Protein AF-A0A1U9Z2J6-F1 (afdb_monomer_lite)

Secondary structure (DSSP, 8-state):
---------------S---TTTTSSTTTT--HHHHHHHHHHHHTTPPPPPHHHHHHHHHHHHHHHHTT-GGG-S--B-SS-SSHHHHTSBSS-TTSS--EEES--EEETTTEEE--SSSSEEE----TTTT-SS--TT--------SS----TT--SSS-SSSSS-SSPPPP---SS-S-----

Sequence (184 aa):
MSALPLTLPLFTRAGPLDFPDALSRGDGGLLAATRAYFAAGIADGGVAAPDAYKSIVNALVDGLNAAGLWSRLDFLHLLRGHDSKVSLVNLINPATNKAALVNSPAFAAYVGMLGDGASAHLTTGFDPINGAQRFGRDSGHFGAWDVTDMAEIGSPLIGGAAAENNLFRKRQAGPIWPSGLALG

pLDDT: mean 75.29, std 17.94, range [39.47, 94.81]

Foldseek 3Di:
DDDDDDPDPDPPDPDDPCLDPQPPDPPRNADPLLVVLQVLLVVVVKDRDDVVQSVVVRVVCVVCVVVVNLVQDLFDFPQQAQTNSSRQATSSDRVDQRKDWQPDFDADHSVGTHDPCPRTDIDSPDDCVPSDPNDDPVDDDDDDDDPDPPPDPQDDPDADSDPDPGVDDDPDPDDPDDPPDDDD

Structure (mmCIF, N/CA/C/O backbone):
data_AF-A0A1U9Z2J6-F1
#
_entry.id   AF-A0A1U9Z2J6-F1
#
loop_
_atom_site.group_PDB
_atom_site.id
_atom_site.type_symbol
_atom_site.label_atom_id
_atom_site.label_alt_id
_atom_site.label_comp_id
_atom_site.label_asym_id
_atom_site.label_entity_id
_atom_site.label_seq_id
_atom_site.pdbx_PDB_ins_code
_atom_site.Cartn_x
_atom_site.Cartn_y
_atom_site.Cartn_z
_atom_site.occupancy
_atom_site.B_iso_or_equiv
_atom_site.auth_seq_id
_a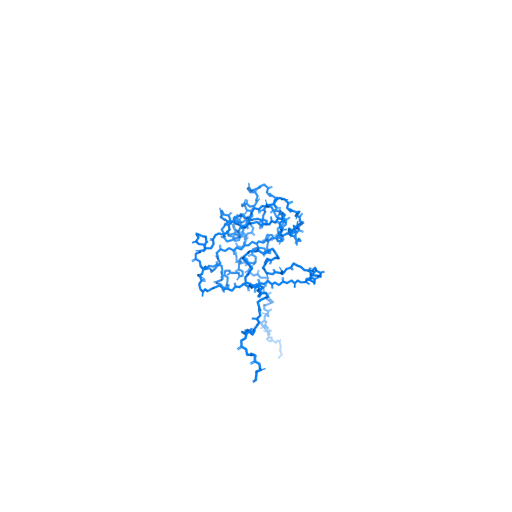tom_site.auth_comp_id
_atom_site.auth_asym_id
_atom_site.auth_atom_id
_atom_site.pdbx_PDB_model_num
ATOM 1 N N . MET A 1 1 ? -60.562 -42.070 9.144 1.00 44.75 1 MET A N 1
ATOM 2 C CA . MET A 1 1 ? -60.014 -41.821 7.791 1.00 44.75 1 MET A CA 1
ATOM 3 C C . MET A 1 1 ? -60.694 -40.575 7.237 1.00 44.75 1 MET A C 1
ATOM 5 O O . MET A 1 1 ? -61.899 -40.499 7.411 1.00 44.75 1 MET A O 1
ATOM 9 N N . SER A 1 2 ? -60.062 -39.591 6.596 1.00 47.62 2 SER A N 1
ATOM 10 C CA . SER A 1 2 ? -58.640 -39.201 6.484 1.00 47.62 2 SER A CA 1
ATOM 11 C C . SER A 1 2 ? -58.596 -37.784 5.872 1.00 47.62 2 SER A C 1
ATOM 13 O O . SER A 1 2 ? -59.429 -37.500 5.022 1.00 47.62 2 SER A O 1
ATOM 15 N N . ALA A 1 3 ? -57.688 -36.865 6.210 1.00 44.78 3 ALA A N 1
ATOM 16 C CA . ALA A 1 3 ? -56.652 -36.840 7.252 1.00 44.78 3 ALA A CA 1
ATOM 17 C C . ALA A 1 3 ? -56.337 -35.370 7.647 1.00 44.78 3 ALA A C 1
ATOM 19 O O . ALA A 1 3 ? -56.901 -34.446 7.064 1.00 44.78 3 ALA A O 1
ATOM 20 N N . LEU A 1 4 ? -55.437 -35.145 8.614 1.00 53.09 4 LEU A N 1
ATOM 21 C CA . LEU A 1 4 ? -54.952 -33.803 8.978 1.00 53.09 4 LEU A CA 1
ATOM 22 C C . LEU A 1 4 ? -53.724 -33.422 8.125 1.00 53.09 4 LEU A C 1
ATOM 24 O O . LEU A 1 4 ? -52.813 -34.246 8.015 1.00 53.09 4 LEU A O 1
ATOM 28 N N . PRO A 1 5 ? -53.649 -32.207 7.548 1.00 52.75 5 PRO A N 1
ATOM 29 C CA . PRO A 1 5 ? -52.468 -31.767 6.815 1.00 52.75 5 PRO A CA 1
ATOM 30 C C . PRO A 1 5 ? -51.321 -31.461 7.787 1.00 52.75 5 PRO A C 1
ATOM 32 O O . PRO A 1 5 ? -51.361 -30.496 8.551 1.00 52.75 5 PRO A O 1
ATOM 35 N N . LEU A 1 6 ? -50.282 -32.295 7.749 1.00 49.28 6 LEU A N 1
ATOM 36 C CA . LEU A 1 6 ? -49.047 -32.089 8.496 1.00 49.28 6 LEU A CA 1
ATOM 37 C C . LEU A 1 6 ? -48.199 -31.020 7.786 1.00 49.28 6 LEU A C 1
ATOM 39 O O . LEU A 1 6 ? -47.379 -31.342 6.926 1.00 49.28 6 LEU A O 1
ATOM 43 N N . THR A 1 7 ? -48.399 -29.746 8.130 1.00 51.69 7 THR A N 1
ATOM 44 C CA . THR A 1 7 ? -47.542 -28.653 7.648 1.00 51.69 7 THR A CA 1
ATOM 45 C C . THR A 1 7 ? -46.145 -28.802 8.246 1.00 51.69 7 THR A C 1
ATOM 47 O O . THR A 1 7 ? -45.869 -28.347 9.355 1.00 51.69 7 THR A O 1
ATOM 50 N N . LEU A 1 8 ? -45.260 -29.466 7.502 1.00 45.94 8 LEU A N 1
ATOM 51 C CA . LEU A 1 8 ? -43.827 -29.493 7.778 1.00 45.94 8 LEU A CA 1
ATOM 52 C C . LEU A 1 8 ? -43.294 -28.051 7.809 1.00 45.94 8 LEU A C 1
ATOM 54 O O . LEU A 1 8 ? -43.648 -27.267 6.921 1.00 45.94 8 LEU A O 1
ATOM 58 N N . PRO A 1 9 ? -42.430 -27.684 8.774 1.00 42.81 9 PRO A N 1
ATOM 59 C CA . PRO A 1 9 ? -41.740 -26.410 8.706 1.00 42.81 9 PRO A CA 1
ATOM 60 C C . PRO A 1 9 ? -40.880 -26.412 7.443 1.00 42.81 9 PRO A C 1
ATOM 62 O O . PRO A 1 9 ? -39.994 -27.254 7.277 1.00 42.81 9 PRO A O 1
ATOM 65 N N . LEU A 1 10 ? -41.152 -25.465 6.545 1.00 41.97 10 LEU A N 1
ATOM 66 C CA . LEU A 1 10 ? -40.251 -25.161 5.447 1.00 41.97 10 LEU A CA 1
ATOM 67 C C . LEU A 1 10 ? -38.906 -24.797 6.076 1.00 41.97 10 LEU A C 1
ATOM 69 O O . LEU A 1 10 ? -38.785 -23.749 6.709 1.00 41.97 10 LEU A O 1
ATOM 73 N N . PHE A 1 11 ? -37.903 -25.663 5.919 1.00 39.47 11 PHE A N 1
ATOM 74 C CA . PHE A 1 11 ? -36.527 -25.276 6.191 1.00 39.47 11 PHE A CA 1
ATOM 75 C C . PHE A 1 11 ? -36.217 -24.109 5.261 1.00 39.47 11 PHE A C 1
ATOM 77 O O . PHE A 1 11 ? -36.039 -24.301 4.056 1.00 39.47 11 PHE A O 1
ATOM 84 N N . THR A 1 12 ? -36.200 -22.899 5.823 1.00 44.16 12 THR A N 1
ATOM 85 C CA . THR A 1 12 ? -35.759 -21.691 5.137 1.00 44.16 12 THR A CA 1
ATOM 86 C C . THR A 1 12 ? -34.346 -21.950 4.647 1.00 44.16 12 THR A C 1
ATOM 88 O O . THR A 1 12 ? -33.385 -21.887 5.415 1.00 44.16 12 THR A O 1
ATOM 91 N N . ARG A 1 13 ? -34.232 -22.298 3.360 1.00 41.56 13 ARG A N 1
ATOM 92 C CA . ARG A 1 13 ? -32.964 -22.366 2.639 1.00 41.56 13 ARG A CA 1
ATOM 93 C C . ARG A 1 13 ? -32.225 -21.076 2.960 1.00 41.56 13 ARG A C 1
ATOM 95 O O . ARG A 1 13 ? -32.798 -20.010 2.738 1.00 41.56 13 ARG A O 1
ATOM 102 N N . ALA A 1 14 ? -31.014 -21.208 3.510 1.00 44.88 14 ALA A N 1
ATOM 103 C CA . ALA A 1 14 ? -30.186 -20.084 3.929 1.00 44.88 14 ALA A CA 1
ATOM 104 C C . ALA A 1 14 ? -30.285 -18.970 2.883 1.00 44.88 14 ALA A C 1
ATOM 106 O O . ALA A 1 14 ? -30.085 -19.231 1.690 1.00 44.88 14 ALA A O 1
ATOM 107 N N . GLY A 1 15 ? -30.718 -17.789 3.332 1.00 41.34 15 GLY A N 1
ATOM 108 C CA . GLY A 1 15 ? -31.063 -16.701 2.430 1.00 41.34 15 GLY A CA 1
ATOM 109 C C . GLY A 1 15 ? -29.885 -16.340 1.523 1.00 41.34 15 GLY A C 1
ATOM 110 O O . GLY A 1 15 ? -28.733 -16.619 1.878 1.00 41.34 15 GLY A O 1
ATOM 111 N N . PRO A 1 16 ? -30.135 -15.704 0.362 1.00 51.94 16 PRO A N 1
ATOM 112 C CA . PRO A 1 16 ? -29.062 -14.958 -0.281 1.00 51.94 16 PRO A CA 1
ATOM 113 C C . PRO A 1 16 ? -28.456 -14.035 0.781 1.00 51.94 16 PRO A C 1
ATOM 115 O O . PRO A 1 16 ? -29.206 -13.453 1.564 1.00 51.94 16 PRO A O 1
ATOM 118 N N . LEU A 1 17 ? -27.122 -13.979 0.844 1.00 41.00 17 LEU A N 1
ATOM 119 C CA . LEU A 1 17 ? -26.398 -13.180 1.831 1.00 41.00 17 LEU A CA 1
ATOM 120 C C . LEU A 1 17 ? -27.001 -11.772 1.859 1.00 41.00 17 LEU A C 1
ATOM 122 O O . LEU A 1 17 ? -26.920 -11.048 0.866 1.00 41.00 17 LEU A O 1
ATOM 126 N N . ASP A 1 18 ? -27.650 -11.432 2.972 1.00 45.38 18 ASP A N 1
ATOM 127 C CA . ASP A 1 18 ? -28.263 -10.125 3.176 1.00 45.38 18 ASP A CA 1
ATOM 128 C C . ASP A 1 18 ? -27.134 -9.133 3.449 1.00 45.38 18 ASP A C 1
ATOM 130 O O . ASP A 1 18 ? -26.741 -8.898 4.591 1.00 45.38 18 ASP A O 1
ATOM 134 N N . PHE A 1 19 ? -26.512 -8.661 2.367 1.00 49.47 19 PHE A N 1
ATOM 135 C CA . PHE A 1 19 ? -25.488 -7.630 2.408 1.00 49.47 19 PHE A CA 1
ATOM 136 C C . PHE A 1 19 ? -26.168 -6.321 2.828 1.00 49.47 19 PHE A C 1
ATOM 138 O O . PHE A 1 19 ? -26.915 -5.751 2.023 1.00 49.47 19 PHE A O 1
ATOM 145 N N . PRO A 1 20 ? -25.935 -5.821 4.055 1.00 52.09 20 PRO A N 1
ATOM 146 C CA . PRO A 1 20 ? -26.697 -4.697 4.571 1.00 52.09 20 PRO A CA 1
ATOM 147 C C . PRO A 1 20 ? -26.447 -3.441 3.729 1.00 52.09 20 PRO A C 1
ATOM 149 O O . PRO A 1 20 ? -25.319 -2.969 3.609 1.00 52.09 20 PRO A O 1
ATOM 152 N N . ASP A 1 21 ? -27.527 -2.877 3.180 1.00 50.34 21 ASP A N 1
ATOM 153 C CA . ASP A 1 21 ? -27.583 -1.509 2.638 1.00 50.34 21 ASP A CA 1
ATOM 154 C C . ASP A 1 21 ? -26.579 -1.178 1.499 1.00 50.34 21 ASP A C 1
ATOM 156 O O . ASP A 1 21 ? -26.185 -0.028 1.290 1.00 50.34 21 ASP A O 1
ATOM 160 N N . ALA A 1 22 ? -26.186 -2.175 0.697 1.00 46.62 22 ALA A N 1
ATOM 161 C CA . ALA A 1 22 ? -25.231 -1.988 -0.404 1.00 46.62 22 ALA A CA 1
ATOM 162 C C . ALA A 1 22 ? -25.788 -1.235 -1.641 1.00 46.62 22 ALA A C 1
ATOM 164 O O . ALA A 1 22 ? -25.034 -0.945 -2.569 1.00 46.62 22 ALA A O 1
ATOM 165 N N . LEU A 1 23 ? -27.087 -0.907 -1.686 1.00 45.66 23 LEU A N 1
ATOM 166 C CA . LEU A 1 23 ? -27.751 -0.320 -2.867 1.00 45.66 23 LEU A CA 1
ATOM 167 C C . LEU A 1 23 ? -28.333 1.096 -2.673 1.00 45.66 23 LEU A C 1
ATOM 169 O O . LEU A 1 23 ? -28.856 1.652 -3.635 1.00 45.66 23 LEU A O 1
ATOM 173 N N . SER A 1 24 ? -28.240 1.712 -1.485 1.00 52.19 24 SER A N 1
ATOM 174 C CA . SER A 1 24 ? -28.816 3.055 -1.235 1.00 52.19 24 SER A CA 1
ATOM 175 C C . SER A 1 24 ? -27.824 4.222 -1.362 1.00 52.19 24 SER A C 1
ATOM 177 O O . SER A 1 24 ? -28.232 5.372 -1.533 1.00 52.19 24 SER A O 1
ATOM 179 N N . ARG A 1 25 ? -26.513 3.951 -1.310 1.00 49.00 25 ARG A N 1
ATOM 180 C CA . ARG A 1 25 ? -25.451 4.944 -1.543 1.00 49.00 25 ARG A CA 1
ATOM 181 C C . ARG A 1 25 ? -24.949 4.801 -2.978 1.00 49.00 25 ARG A C 1
ATOM 183 O O . ARG A 1 25 ? -24.571 3.700 -3.372 1.00 49.00 25 ARG A O 1
ATOM 190 N N . GLY A 1 26 ? -24.912 5.904 -3.731 1.00 52.06 26 GLY A N 1
ATOM 191 C CA . GLY A 1 26 ? -24.685 5.959 -5.191 1.00 52.06 26 GLY A CA 1
ATOM 192 C C . GLY A 1 26 ? -23.340 5.446 -5.736 1.00 52.06 26 GLY A C 1
ATOM 193 O O . GLY A 1 26 ? -23.043 5.672 -6.902 1.00 52.06 26 GLY A O 1
ATOM 194 N N . ASP A 1 27 ? -22.555 4.742 -4.918 1.00 52.81 27 ASP A N 1
ATOM 195 C CA . ASP A 1 27 ? -21.246 4.163 -5.235 1.00 52.81 27 ASP A CA 1
ATOM 196 C C . ASP A 1 27 ? -21.249 2.618 -5.179 1.00 52.81 27 ASP A C 1
ATOM 198 O O . ASP A 1 27 ? -20.190 1.999 -5.071 1.00 52.81 27 ASP A O 1
ATOM 202 N N . GLY A 1 28 ? -22.427 1.978 -5.176 1.00 56.75 28 GLY A N 1
ATOM 203 C CA . GLY A 1 28 ? -22.557 0.513 -5.217 1.00 56.75 28 GLY A CA 1
ATOM 204 C C . GLY A 1 28 ? -22.129 -0.214 -3.935 1.00 56.75 28 GLY A C 1
ATOM 205 O O . GLY A 1 28 ? -21.555 -1.297 -4.005 1.00 56.75 28 GLY A O 1
ATOM 206 N N . GLY A 1 29 ? -22.365 0.390 -2.765 1.00 73.50 29 GLY A N 1
ATOM 207 C CA . GLY A 1 29 ? -22.159 -0.273 -1.467 1.00 73.50 29 GLY A CA 1
ATOM 208 C C . GLY A 1 29 ? -20.721 -0.275 -0.942 1.00 73.50 29 GLY A C 1
ATOM 209 O O . GLY A 1 29 ? -20.425 -0.943 0.047 1.00 73.50 29 GLY A O 1
ATOM 210 N N . LEU A 1 30 ? -19.818 0.482 -1.569 1.00 83.81 30 LEU A N 1
ATOM 211 C CA . LEU A 1 30 ? -18.436 0.613 -1.106 1.00 83.81 30 LEU A CA 1
ATOM 212 C C . LEU A 1 30 ? -18.340 1.406 0.210 1.00 83.81 30 LEU A C 1
ATOM 214 O O . LEU A 1 30 ? -18.927 2.484 0.363 1.00 83.81 30 LEU A O 1
ATOM 218 N N . LEU A 1 31 ? -17.527 0.899 1.142 1.00 88.06 31 LEU A N 1
ATOM 219 C CA . LEU A 1 31 ? -17.146 1.589 2.371 1.00 88.06 31 LEU A CA 1
ATOM 220 C C . LEU A 1 31 ? -16.422 2.904 2.037 1.00 88.06 31 LEU A C 1
ATOM 222 O O . LEU A 1 31 ? -15.697 3.020 1.045 1.00 88.06 31 LEU A O 1
ATOM 226 N N . ALA A 1 32 ? -16.587 3.911 2.900 1.00 90.06 32 ALA A N 1
ATOM 227 C CA . ALA A 1 32 ? -16.070 5.258 2.654 1.00 90.06 32 ALA A CA 1
ATOM 228 C C . ALA A 1 32 ? -14.543 5.305 2.445 1.00 90.06 32 ALA A C 1
ATOM 230 O O . ALA A 1 32 ? -14.079 6.042 1.577 1.00 90.06 32 ALA A O 1
ATOM 231 N N . ALA A 1 33 ? -13.779 4.493 3.186 1.00 90.56 33 ALA A N 1
ATOM 232 C CA . ALA A 1 33 ? -12.330 4.375 3.015 1.00 90.56 33 ALA A CA 1
ATOM 233 C C . ALA A 1 33 ? -11.954 3.770 1.650 1.00 90.56 33 ALA A C 1
ATOM 235 O O . ALA A 1 33 ? -11.112 4.323 0.947 1.00 90.56 33 ALA A O 1
ATOM 236 N N . THR A 1 34 ? -12.640 2.703 1.227 1.00 92.50 34 THR A N 1
ATOM 237 C CA . THR A 1 34 ? -12.466 2.072 -0.091 1.00 92.50 34 THR A CA 1
ATOM 238 C C . THR A 1 34 ? -12.702 3.074 -1.223 1.00 92.50 34 THR A C 1
ATOM 240 O O . THR A 1 34 ? -11.896 3.180 -2.148 1.00 92.50 34 THR A O 1
ATOM 243 N N . ARG A 1 35 ? -13.782 3.864 -1.134 1.00 92.56 35 ARG A N 1
ATOM 244 C CA . ARG A 1 35 ? -14.081 4.932 -2.100 1.00 92.56 35 ARG A CA 1
ATOM 245 C C . ARG A 1 35 ? -13.006 6.021 -2.099 1.00 92.56 35 ARG A C 1
ATOM 247 O O . ARG A 1 35 ? -12.562 6.415 -3.173 1.00 92.56 35 ARG A O 1
ATOM 254 N N . ALA A 1 36 ? -12.567 6.484 -0.927 1.00 93.38 36 ALA A N 1
ATOM 255 C CA . ALA A 1 36 ? -11.528 7.510 -0.805 1.00 93.38 36 ALA A CA 1
ATOM 256 C C . ALA A 1 36 ? -10.178 7.055 -1.393 1.00 93.38 36 ALA A C 1
ATOM 258 O O . ALA A 1 36 ? -9.522 7.827 -2.087 1.00 93.38 36 ALA A O 1
ATOM 259 N N . TYR A 1 37 ? -9.802 5.793 -1.177 1.00 94.19 37 TYR A N 1
ATOM 260 C CA . TYR A 1 37 ? -8.601 5.174 -1.740 1.00 94.19 37 TYR A CA 1
ATOM 261 C C . TYR A 1 37 ? -8.604 5.176 -3.277 1.00 94.19 37 TYR A C 1
ATOM 263 O O . TYR A 1 37 ? -7.669 5.685 -3.898 1.00 94.19 37 TYR A O 1
ATOM 271 N N . PHE A 1 38 ? -9.681 4.689 -3.905 1.00 93.94 38 PHE A N 1
ATOM 272 C CA . PHE A 1 38 ? -9.793 4.718 -5.367 1.00 93.94 38 PHE A CA 1
ATOM 273 C C . PHE A 1 38 ? -9.909 6.143 -5.923 1.00 93.94 38 PHE A C 1
ATOM 275 O O . PHE A 1 38 ? -9.314 6.434 -6.958 1.00 93.94 38 PHE A O 1
ATOM 282 N N . ALA A 1 39 ? -10.622 7.043 -5.238 1.00 93.50 39 ALA A N 1
ATOM 283 C CA . ALA A 1 39 ? -10.736 8.442 -5.645 1.00 93.50 39 ALA A CA 1
ATOM 284 C C . ALA A 1 39 ? -9.376 9.163 -5.638 1.00 93.50 39 ALA A C 1
ATOM 286 O O . ALA A 1 39 ? -9.071 9.876 -6.590 1.00 93.50 39 ALA A O 1
ATOM 287 N N . ALA A 1 40 ? -8.537 8.934 -4.621 1.00 93.75 40 ALA A N 1
ATOM 288 C CA . ALA A 1 40 ? -7.183 9.484 -4.562 1.00 93.75 40 ALA A CA 1
ATOM 289 C C . ALA A 1 40 ? -6.301 8.959 -5.707 1.00 93.75 40 ALA A C 1
ATOM 291 O O . ALA A 1 40 ? -5.676 9.745 -6.414 1.00 93.75 40 ALA A O 1
ATOM 292 N N . GLY A 1 41 ? -6.322 7.646 -5.967 1.00 92.44 41 GLY A N 1
ATOM 293 C CA . GLY A 1 41 ? -5.551 7.066 -7.069 1.00 92.44 41 GLY A CA 1
ATOM 294 C C . GLY A 1 41 ? -5.992 7.554 -8.458 1.00 92.44 41 GLY A C 1
ATOM 295 O O . GLY A 1 41 ? -5.149 7.721 -9.335 1.00 92.44 41 GLY A O 1
ATOM 296 N N . ILE A 1 42 ? -7.284 7.849 -8.654 1.00 94.31 42 ILE A N 1
ATOM 297 C CA . ILE A 1 42 ? -7.799 8.482 -9.883 1.00 94.31 42 ILE A CA 1
ATOM 298 C C . ILE A 1 42 ? -7.390 9.962 -9.960 1.00 94.31 42 ILE A C 1
ATOM 300 O O . ILE A 1 42 ? -6.971 10.420 -11.022 1.00 94.31 42 ILE A O 1
ATOM 304 N N . ALA A 1 43 ? -7.450 10.708 -8.851 1.00 93.38 43 ALA A N 1
ATOM 305 C CA . ALA A 1 43 ? -6.987 12.100 -8.789 1.00 93.38 43 ALA A CA 1
ATOM 306 C C . ALA A 1 43 ? -5.484 12.237 -9.113 1.00 93.38 43 ALA A C 1
ATOM 308 O O . ALA A 1 43 ? -5.061 13.234 -9.692 1.00 93.38 43 ALA A O 1
ATOM 309 N N . ASP A 1 44 ? -4.700 11.196 -8.824 1.00 89.19 44 ASP A N 1
ATOM 310 C CA . ASP A 1 44 ? -3.288 11.049 -9.192 1.00 89.19 44 ASP A CA 1
ATOM 311 C C . ASP A 1 44 ? -3.036 10.649 -10.665 1.00 89.19 44 ASP A C 1
ATOM 313 O O . ASP A 1 44 ? -1.900 10.335 -11.048 1.00 89.19 44 ASP A O 1
ATOM 317 N N . GLY A 1 45 ? -4.080 10.643 -11.501 1.00 91.75 45 GLY A N 1
ATOM 318 C CA . GLY A 1 45 ? -4.022 10.262 -12.914 1.00 91.75 45 GLY A CA 1
ATOM 319 C C . GLY A 1 45 ? -4.098 8.753 -13.169 1.00 91.75 45 GLY A C 1
ATOM 320 O O . GLY A 1 45 ? -3.716 8.302 -14.248 1.00 91.75 45 GLY A O 1
ATOM 321 N N . GLY A 1 46 ? -4.541 7.967 -12.184 1.00 91.62 46 GLY A N 1
ATOM 322 C CA . GLY A 1 46 ? -4.774 6.531 -12.321 1.00 91.62 46 GLY A CA 1
ATOM 323 C C . GLY A 1 46 ? -6.077 6.191 -13.046 1.00 91.62 46 GLY A C 1
ATOM 324 O O . GLY A 1 46 ? -6.999 7.001 -13.155 1.00 91.62 46 GLY A O 1
ATOM 325 N N . VAL A 1 47 ? -6.174 4.952 -13.527 1.00 93.50 47 VAL A N 1
ATOM 326 C CA . VAL A 1 47 ? -7.367 4.441 -14.223 1.00 93.50 47 VAL A CA 1
ATOM 327 C C . VAL A 1 47 ? -8.395 3.911 -13.216 1.00 93.50 47 VAL A C 1
ATOM 329 O O . VAL A 1 47 ? -8.039 3.331 -12.188 1.00 93.50 47 VAL A O 1
ATOM 332 N N . ALA A 1 48 ? -9.687 4.070 -13.517 1.00 92.81 48 ALA A N 1
ATOM 333 C CA . ALA A 1 48 ? -10.768 3.525 -12.699 1.00 92.81 48 ALA A CA 1
ATOM 334 C C . ALA A 1 48 ? -10.674 1.991 -12.562 1.00 92.81 48 ALA A C 1
ATOM 336 O O . ALA A 1 48 ? -10.527 1.267 -13.546 1.00 92.81 48 ALA A O 1
ATOM 337 N N . ALA A 1 49 ? -10.786 1.494 -11.329 1.00 92.25 49 ALA A N 1
ATOM 338 C CA . ALA A 1 49 ? -10.715 0.065 -11.027 1.00 92.25 49 ALA A CA 1
ATOM 339 C C . ALA A 1 49 ? -11.908 -0.727 -11.603 1.00 92.25 49 ALA A C 1
ATOM 341 O O . ALA A 1 49 ? -13.043 -0.250 -11.497 1.00 92.25 49 ALA A O 1
ATOM 342 N N . PRO A 1 50 ? -11.711 -1.969 -12.085 1.00 91.69 50 PRO A N 1
ATOM 343 C CA . PRO A 1 50 ? -12.810 -2.904 -12.328 1.00 91.69 50 PRO A CA 1
ATOM 344 C C . PRO A 1 50 ? -13.581 -3.207 -11.035 1.00 91.69 50 PRO A C 1
ATOM 346 O O . PRO A 1 50 ? -12.975 -3.345 -9.970 1.00 91.69 50 PRO A O 1
ATOM 349 N N . ASP A 1 51 ? -14.903 -3.363 -11.112 1.00 89.94 51 ASP A N 1
ATOM 350 C CA . ASP A 1 51 ? -15.755 -3.517 -9.918 1.00 89.94 51 ASP A CA 1
ATOM 351 C C . ASP A 1 51 ? -15.441 -4.775 -9.097 1.00 89.94 51 ASP A C 1
ATOM 353 O O . ASP A 1 51 ? -15.502 -4.742 -7.869 1.00 89.94 51 ASP A O 1
ATOM 357 N N . ALA A 1 52 ? -14.984 -5.851 -9.747 1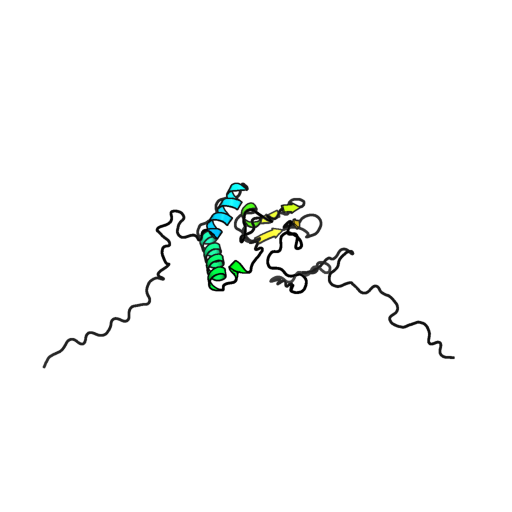.00 89.75 52 ALA A N 1
ATOM 358 C CA . ALA A 1 52 ? -14.476 -7.039 -9.062 1.00 89.75 52 ALA A CA 1
ATOM 359 C C . ALA A 1 52 ? -13.278 -6.716 -8.144 1.00 89.75 52 ALA A C 1
ATOM 361 O O . ALA A 1 52 ? -13.224 -7.186 -7.009 1.00 89.75 52 ALA A O 1
ATOM 362 N N . TYR A 1 53 ? -12.346 -5.862 -8.589 1.00 91.69 53 TYR A N 1
ATOM 363 C CA . TYR A 1 53 ? -11.221 -5.428 -7.755 1.00 91.69 53 TYR A CA 1
ATOM 364 C C . TYR A 1 53 ? -11.684 -4.487 -6.634 1.00 91.69 53 TYR A C 1
ATOM 366 O O . TYR A 1 53 ? -11.246 -4.638 -5.493 1.00 91.69 53 TYR A O 1
ATOM 374 N N . LYS A 1 54 ? -12.634 -3.579 -6.919 1.00 92.19 54 LYS A N 1
ATOM 375 C CA . LYS A 1 54 ? -13.247 -2.732 -5.881 1.00 92.19 54 LYS A CA 1
ATOM 376 C C . LYS A 1 54 ? -13.886 -3.572 -4.771 1.00 92.19 54 LYS A C 1
ATOM 378 O O . LYS A 1 54 ? -13.670 -3.277 -3.600 1.00 92.19 54 LYS A O 1
ATOM 383 N N . SER A 1 55 ? -14.617 -4.629 -5.130 1.00 91.38 55 SER A N 1
ATOM 384 C CA . SER A 1 55 ? -15.268 -5.550 -4.191 1.00 91.38 55 SER A CA 1
ATOM 385 C C . SER A 1 55 ? -14.261 -6.280 -3.290 1.00 91.38 55 SER A C 1
ATOM 387 O O . SER A 1 55 ? -14.461 -6.331 -2.077 1.00 91.38 55 SER A O 1
ATOM 389 N N . ILE A 1 56 ? -13.136 -6.752 -3.843 1.00 93.38 56 ILE A N 1
ATOM 390 C CA . ILE A 1 56 ? -12.059 -7.400 -3.072 1.00 93.38 56 ILE A CA 1
ATOM 391 C C . ILE A 1 56 ? -11.443 -6.430 -2.053 1.00 93.38 56 ILE A C 1
ATOM 393 O O . ILE A 1 56 ? -11.317 -6.773 -0.877 1.00 93.38 56 ILE A O 1
ATOM 397 N N . VAL A 1 57 ? -11.099 -5.204 -2.469 1.00 94.25 57 VAL A N 1
ATOM 398 C CA . VAL A 1 57 ? -10.568 -4.183 -1.545 1.00 94.25 57 VAL A CA 1
ATOM 399 C C . VAL A 1 57 ? -11.619 -3.804 -0.497 1.00 94.25 57 VAL A C 1
ATOM 401 O O . VAL A 1 57 ? -11.284 -3.635 0.672 1.00 94.25 57 VAL A O 1
ATOM 404 N N . ASN A 1 58 ? -12.898 -3.748 -0.871 1.00 94.38 58 ASN A N 1
ATOM 405 C CA . ASN A 1 58 ? -13.983 -3.471 0.063 1.00 94.38 58 ASN A CA 1
ATOM 406 C C . ASN A 1 58 ? -14.117 -4.546 1.151 1.00 94.38 58 ASN A C 1
ATOM 408 O O . ASN A 1 58 ? -14.221 -4.205 2.325 1.00 94.38 58 ASN A O 1
ATOM 412 N N . ALA A 1 59 ? -14.058 -5.825 0.772 1.00 93.88 59 ALA A N 1
ATOM 413 C CA . ALA A 1 59 ? -14.095 -6.949 1.706 1.00 93.88 59 ALA A CA 1
ATOM 414 C C . ALA A 1 59 ? -12.865 -6.986 2.633 1.00 93.88 59 ALA A C 1
ATOM 416 O O . ALA A 1 59 ? -12.991 -7.331 3.806 1.00 93.88 59 ALA A O 1
ATOM 417 N N . LEU A 1 60 ? -11.686 -6.577 2.144 1.00 94.44 60 LEU A N 1
ATOM 418 C CA . LEU A 1 60 ? -10.494 -6.394 2.980 1.00 94.44 60 LEU A CA 1
ATOM 419 C C . LEU A 1 60 ? -10.709 -5.296 4.035 1.00 94.44 60 LEU A C 1
ATOM 421 O O . LEU A 1 60 ? -10.438 -5.518 5.213 1.00 94.44 60 LEU A O 1
ATOM 425 N N . VAL A 1 61 ? -11.199 -4.121 3.626 1.00 94.81 61 VAL A N 1
ATOM 426 C CA . VAL A 1 61 ? -11.471 -3.000 4.542 1.00 94.81 61 VAL A CA 1
ATOM 427 C C . VAL A 1 61 ? -12.538 -3.384 5.571 1.00 94.81 61 VAL A C 1
ATOM 429 O O . VAL A 1 61 ? -12.369 -3.101 6.756 1.00 94.81 61 VAL A O 1
ATOM 432 N N . ASP A 1 62 ? -13.606 -4.060 5.152 1.00 93.81 62 ASP A N 1
ATOM 433 C CA . ASP A 1 62 ? -14.672 -4.528 6.042 1.00 93.81 62 ASP A CA 1
ATOM 434 C C . ASP A 1 62 ? -14.158 -5.570 7.054 1.00 93.81 62 ASP A C 1
ATOM 436 O O . ASP A 1 62 ? -14.309 -5.389 8.262 1.00 93.81 62 ASP A O 1
ATOM 440 N N . GLY A 1 63 ? -13.412 -6.583 6.597 1.00 92.69 63 GLY A N 1
ATOM 441 C CA . GLY A 1 63 ? -12.788 -7.585 7.468 1.00 92.69 63 GLY A CA 1
ATOM 442 C C . GLY A 1 63 ? -11.801 -6.992 8.484 1.00 92.69 63 GLY A C 1
ATOM 443 O O . GLY A 1 63 ? -11.792 -7.395 9.648 1.00 92.69 63 GLY A O 1
ATOM 444 N N . LEU A 1 64 ? -11.008 -5.988 8.089 1.00 94.12 64 LEU A N 1
ATOM 445 C CA . LEU A 1 64 ? -10.112 -5.263 9.003 1.00 94.12 64 LEU A CA 1
ATOM 446 C C . LEU A 1 64 ? -10.874 -4.422 10.041 1.00 94.12 64 LEU A C 1
ATOM 448 O O . LEU A 1 64 ? -10.395 -4.275 11.170 1.00 94.12 64 LEU A O 1
ATOM 452 N N . ASN A 1 65 ? -12.043 -3.878 9.688 1.00 93.00 65 ASN A N 1
ATOM 453 C CA . ASN A 1 65 ? -12.921 -3.180 10.630 1.00 93.00 65 ASN A CA 1
ATOM 454 C C . ASN A 1 65 ? -13.589 -4.164 11.600 1.00 93.00 65 ASN A C 1
ATOM 456 O O . ASN A 1 65 ? -13.522 -3.952 12.810 1.00 93.00 65 ASN A O 1
ATOM 460 N N . ALA A 1 66 ? -14.146 -5.269 11.097 1.00 92.69 66 ALA A N 1
ATOM 461 C CA . ALA A 1 66 ? -14.770 -6.320 11.902 1.00 92.69 66 ALA A CA 1
ATOM 462 C C . ALA A 1 66 ? -13.791 -6.958 12.906 1.00 92.69 66 ALA A C 1
ATOM 464 O O . ALA A 1 66 ? -14.159 -7.237 14.045 1.00 92.69 66 ALA A O 1
ATOM 465 N N . ALA A 1 67 ? -12.520 -7.121 12.524 1.00 93.81 67 ALA A N 1
ATOM 466 C CA . ALA A 1 67 ? -11.454 -7.593 13.409 1.00 93.81 67 ALA A CA 1
ATOM 467 C C . ALA A 1 67 ? -10.923 -6.524 14.394 1.00 93.81 67 ALA A C 1
ATOM 469 O O . ALA A 1 67 ? -10.036 -6.814 15.198 1.00 93.81 67 ALA A O 1
ATOM 470 N N . GLY A 1 68 ? -11.399 -5.274 14.324 1.00 92.69 68 GLY A N 1
ATOM 471 C CA . GLY A 1 68 ? -10.893 -4.164 15.140 1.00 92.69 68 GLY A CA 1
ATOM 472 C C . GLY A 1 68 ? -9.425 -3.806 14.869 1.00 92.69 68 GLY A C 1
ATOM 473 O O . GLY A 1 68 ? -8.765 -3.216 15.729 1.00 92.69 68 GLY A O 1
ATOM 474 N N . LEU A 1 69 ? -8.902 -4.186 13.697 1.00 92.50 69 LEU A N 1
ATOM 475 C CA . LEU A 1 69 ? -7.525 -3.936 13.264 1.00 92.50 69 LEU A CA 1
ATOM 476 C C . LEU A 1 69 ? -7.392 -2.606 12.523 1.00 92.50 69 LEU A C 1
ATOM 478 O O . LEU A 1 69 ? -6.360 -1.954 12.643 1.00 92.50 69 LEU A O 1
ATOM 482 N N . TRP A 1 70 ? -8.432 -2.165 11.811 1.00 91.19 70 TRP A N 1
ATOM 483 C CA . TRP A 1 70 ? -8.419 -0.911 11.049 1.00 91.19 70 TRP A CA 1
ATOM 484 C C . TRP A 1 70 ? -8.020 0.299 11.906 1.00 91.19 70 TRP A C 1
ATOM 486 O O . TRP A 1 70 ? -7.150 1.081 11.533 1.00 91.19 70 TRP A O 1
ATOM 496 N N . SER A 1 71 ? -8.577 0.407 13.116 1.00 90.62 71 SER A N 1
ATOM 497 C CA . SER A 1 71 ? -8.249 1.468 14.076 1.00 90.62 71 SER A CA 1
ATOM 498 C C . SER A 1 71 ? -6.859 1.337 14.714 1.00 90.62 71 SER A C 1
ATOM 500 O O . SER A 1 71 ? -6.466 2.237 15.459 1.00 90.62 71 SER A O 1
ATOM 502 N N . ARG A 1 72 ? -6.113 0.261 14.421 1.00 88.88 72 ARG A N 1
ATOM 503 C CA . ARG A 1 72 ? -4.755 -0.037 14.912 1.00 88.88 72 ARG A CA 1
ATOM 504 C C . ARG A 1 72 ? -3.664 0.097 13.842 1.00 88.88 72 ARG A C 1
ATOM 506 O O . ARG A 1 72 ? -2.488 0.024 14.185 1.00 88.88 72 ARG A O 1
ATOM 513 N N . LEU A 1 73 ? -4.027 0.292 12.575 1.00 88.88 73 LEU A N 1
ATOM 514 C CA . LEU A 1 73 ? -3.076 0.481 11.481 1.00 88.88 73 LEU A CA 1
ATOM 515 C C . LEU A 1 73 ? -2.785 1.973 11.280 1.00 88.88 73 LEU A C 1
ATOM 517 O O . LEU A 1 73 ? -3.708 2.779 11.191 1.00 88.88 73 LEU A O 1
ATOM 521 N N . ASP A 1 74 ? -1.506 2.333 11.170 1.00 86.06 74 ASP A N 1
ATOM 522 C CA . ASP A 1 74 ? -1.079 3.666 10.712 1.00 86.06 74 ASP A CA 1
ATOM 523 C C . ASP A 1 74 ? -1.005 3.746 9.176 1.00 86.06 74 ASP A C 1
ATOM 525 O O . ASP A 1 74 ? -1.171 4.814 8.583 1.00 86.06 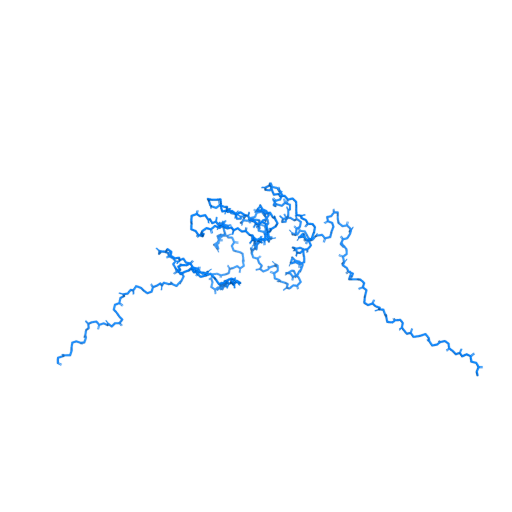74 ASP A O 1
ATOM 529 N N . PHE A 1 75 ? -0.740 2.611 8.524 1.00 88.12 75 PHE A N 1
ATOM 530 C CA . PHE A 1 75 ? -0.305 2.561 7.134 1.00 88.12 75 PHE A CA 1
ATOM 531 C C . PHE A 1 75 ? -0.607 1.202 6.494 1.00 88.12 75 PHE A C 1
ATOM 533 O O . PHE A 1 75 ? -0.380 0.167 7.123 1.00 88.12 75 PHE A O 1
ATOM 540 N N . LEU A 1 76 ? -1.094 1.193 5.249 1.00 91.88 76 LEU A N 1
ATOM 541 C CA . LEU A 1 76 ? -1.274 -0.030 4.459 1.00 91.88 76 LEU A CA 1
ATOM 542 C C . LEU A 1 76 ? -1.243 0.288 2.958 1.00 91.88 76 LEU A C 1
ATOM 544 O O . LEU A 1 76 ? -2.095 1.024 2.468 1.00 91.88 76 LEU A O 1
ATOM 548 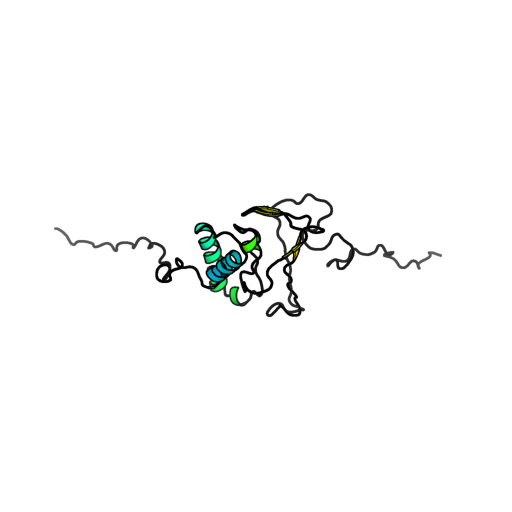N N . HIS A 1 77 ? -0.311 -0.321 2.222 1.00 92.19 77 HIS A N 1
ATOM 549 C CA . HIS A 1 77 ? -0.190 -0.186 0.765 1.00 92.19 77 HIS A CA 1
ATOM 550 C C . HIS A 1 77 ? -0.532 -1.487 0.051 1.00 92.19 77 HIS A C 1
ATOM 552 O O . HIS A 1 77 ? 0.010 -2.544 0.372 1.00 92.19 77 HIS A O 1
ATOM 558 N N . LEU A 1 78 ? -1.373 -1.402 -0.980 1.00 93.56 78 LEU A N 1
ATOM 559 C CA . LEU A 1 78 ? -1.699 -2.530 -1.855 1.00 93.56 78 LEU A CA 1
ATOM 560 C C . LEU A 1 78 ? -0.843 -2.471 -3.126 1.00 93.56 78 LEU A C 1
ATOM 562 O O . LEU A 1 78 ? -1.321 -2.128 -4.203 1.00 93.56 78 LEU A O 1
ATOM 566 N N . LEU A 1 79 ? 0.441 -2.822 -2.999 1.00 89.81 79 LEU A N 1
ATOM 567 C CA . LEU A 1 79 ? 1.424 -2.707 -4.090 1.00 89.81 79 LEU A CA 1
ATOM 568 C C . LEU A 1 79 ? 1.121 -3.593 -5.318 1.00 89.81 79 LEU A C 1
ATOM 570 O O . LEU A 1 79 ? 1.667 -3.344 -6.389 1.00 89.81 79 LEU A O 1
ATOM 574 N N . ARG A 1 80 ? 0.247 -4.603 -5.184 1.00 89.69 80 ARG A N 1
ATOM 575 C CA . ARG A 1 80 ? -0.277 -5.444 -6.281 1.00 89.69 80 ARG A CA 1
ATOM 576 C C . ARG A 1 80 ? -1.680 -5.000 -6.732 1.00 89.69 80 ARG A C 1
ATOM 578 O O . ARG A 1 80 ? -2.611 -5.805 -6.763 1.00 89.69 80 ARG A O 1
ATOM 585 N N . GLY A 1 81 ? -1.854 -3.713 -7.027 1.00 89.94 81 GLY A N 1
ATOM 586 C CA . GLY A 1 81 ? -3.125 -3.156 -7.500 1.00 89.94 81 GLY A CA 1
ATOM 587 C C . GLY A 1 81 ? -3.387 -3.346 -8.996 1.00 89.94 81 GLY A C 1
ATOM 588 O O . GLY A 1 81 ? -2.562 -3.894 -9.727 1.00 89.94 81 GLY A O 1
ATOM 589 N N . HIS A 1 82 ? -4.546 -2.878 -9.469 1.00 93.25 82 HIS A N 1
ATOM 590 C CA . HIS A 1 82 ? -4.884 -2.873 -10.902 1.00 93.25 82 HIS A CA 1
ATOM 591 C C . HIS A 1 82 ? -4.142 -1.779 -11.686 1.00 93.25 82 HIS A C 1
ATOM 593 O O . HIS A 1 82 ? -3.942 -1.915 -12.888 1.00 93.25 82 HIS A O 1
ATOM 599 N N . ASP A 1 83 ? -3.749 -0.699 -11.007 1.00 93.62 83 ASP A N 1
ATOM 600 C CA . ASP A 1 83 ? -3.057 0.456 -11.576 1.00 93.62 83 ASP A CA 1
ATOM 601 C C . ASP A 1 83 ? -1.900 0.916 -10.673 1.00 93.62 83 ASP A C 1
ATOM 603 O O . ASP A 1 83 ? -1.927 0.771 -9.444 1.00 93.62 83 ASP A O 1
ATOM 607 N N . SER A 1 84 ? -0.888 1.501 -11.313 1.00 92.50 84 SER A N 1
ATOM 608 C CA . SER A 1 84 ? 0.321 2.012 -10.680 1.00 92.50 84 SER A CA 1
ATOM 609 C C . SER A 1 84 ? 0.036 3.137 -9.685 1.00 92.50 84 SER A C 1
ATOM 611 O O . SER A 1 84 ? 0.597 3.116 -8.596 1.00 92.50 84 SER A O 1
ATOM 613 N N . LYS A 1 85 ? -0.845 4.098 -10.004 1.00 93.38 85 LYS A N 1
ATOM 614 C CA . LYS A 1 85 ? -1.114 5.257 -9.136 1.00 93.38 85 LYS A CA 1
ATOM 615 C C . LYS A 1 85 ? -1.879 4.829 -7.898 1.00 93.38 85 LYS A C 1
ATOM 617 O O . LYS A 1 85 ? -1.489 5.177 -6.791 1.00 93.38 85 LYS A O 1
ATOM 622 N N . VAL A 1 86 ? -2.896 3.991 -8.084 1.00 93.25 86 VAL A N 1
ATOM 623 C CA . VAL A 1 86 ? -3.702 3.415 -6.997 1.00 93.25 86 VAL A CA 1
ATOM 624 C C . VAL A 1 86 ? -2.839 2.560 -6.053 1.00 93.25 86 VAL A C 1
ATOM 626 O O . VAL A 1 86 ? -2.968 2.669 -4.835 1.00 93.25 86 VAL A O 1
ATOM 629 N N . SER A 1 87 ? -1.881 1.789 -6.581 1.00 92.62 87 SER A N 1
ATOM 630 C CA . SER A 1 87 ? -0.939 0.999 -5.763 1.00 92.62 87 SER A CA 1
ATOM 631 C C . SER A 1 87 ? 0.003 1.851 -4.893 1.00 92.62 87 SER A C 1
ATOM 633 O O . SER A 1 87 ? 0.539 1.350 -3.907 1.00 92.62 87 SER A O 1
ATOM 635 N N . LEU A 1 88 ? 0.211 3.131 -5.232 1.00 93.06 88 LEU A N 1
ATOM 636 C CA . LEU A 1 88 ? 1.048 4.067 -4.469 1.00 93.06 88 LEU A CA 1
ATOM 637 C C . LEU A 1 88 ? 0.292 4.796 -3.346 1.00 93.06 88 LEU A C 1
ATOM 639 O O . LEU A 1 88 ? 0.927 5.477 -2.539 1.00 93.06 88 LEU A O 1
ATOM 643 N N . VAL A 1 89 ? -1.035 4.680 -3.270 1.00 93.94 89 VAL A N 1
ATOM 644 C CA . VAL A 1 89 ? -1.858 5.351 -2.252 1.00 93.94 89 VAL A CA 1
ATOM 645 C C . VAL A 1 89 ? -1.890 4.532 -0.954 1.00 93.94 89 VAL A C 1
ATOM 647 O O . VAL A 1 89 ? -1.999 3.308 -0.979 1.00 93.94 89 VAL A O 1
ATOM 650 N N . ASN A 1 90 ? -1.836 5.215 0.193 1.00 92.81 90 ASN A N 1
ATOM 651 C CA . ASN A 1 90 ? -2.069 4.609 1.506 1.00 92.81 90 ASN A CA 1
ATOM 652 C C . ASN A 1 90 ? -3.569 4.328 1.699 1.00 92.81 90 ASN A C 1
ATOM 654 O O . ASN A 1 90 ? -4.383 5.249 1.688 1.00 92.81 90 ASN A O 1
ATOM 658 N N . LEU A 1 91 ? -3.945 3.070 1.921 1.00 93.56 91 LEU A N 1
ATOM 659 C CA . LEU A 1 91 ? -5.337 2.651 2.107 1.00 93.56 91 LEU A CA 1
ATOM 660 C C . LEU A 1 91 ? -5.955 3.191 3.413 1.00 93.56 91 LEU A C 1
ATOM 662 O O . LEU A 1 91 ? -7.160 3.430 3.454 1.00 93.56 91 LEU A O 1
ATOM 666 N N . ILE A 1 92 ? -5.148 3.411 4.461 1.00 91.25 92 ILE A N 1
ATOM 667 C CA . ILE A 1 92 ? -5.622 3.934 5.757 1.00 91.25 92 ILE A CA 1
ATOM 668 C C . ILE A 1 92 ? -5.889 5.442 5.691 1.00 91.25 92 ILE A C 1
ATOM 670 O O . ILE A 1 92 ? -6.919 5.915 6.171 1.00 91.25 92 ILE A O 1
ATOM 674 N N . ASN A 1 93 ? -4.964 6.202 5.101 1.00 89.06 93 ASN A N 1
ATOM 675 C CA . ASN A 1 93 ? -5.084 7.646 4.920 1.00 89.06 93 ASN A CA 1
ATOM 676 C C . ASN A 1 93 ? -4.587 8.046 3.520 1.00 89.06 93 ASN A C 1
ATOM 678 O O . ASN A 1 93 ? -3.402 8.346 3.364 1.00 89.06 93 ASN A O 1
ATOM 682 N N . PRO A 1 94 ? -5.474 8.084 2.507 1.00 89.94 94 PRO A N 1
ATOM 683 C CA . PRO A 1 94 ? -5.099 8.354 1.117 1.00 89.94 94 PRO A CA 1
ATOM 684 C C . PRO A 1 94 ? -4.395 9.694 0.864 1.00 89.94 94 PRO A C 1
ATOM 686 O O . PRO A 1 94 ? -3.760 9.853 -0.174 1.00 89.94 94 PRO A O 1
ATOM 689 N N . ALA A 1 95 ? -4.493 10.652 1.792 1.00 85.06 95 ALA A N 1
ATOM 690 C CA . ALA A 1 95 ? -3.878 11.971 1.671 1.00 85.06 95 ALA A CA 1
ATOM 691 C C . ALA A 1 95 ? -2.427 12.041 2.193 1.00 85.06 95 ALA A C 1
ATOM 693 O O . ALA A 1 95 ? -1.773 13.065 1.999 1.00 85.06 95 ALA A O 1
ATOM 694 N N . THR A 1 96 ? -1.912 11.004 2.869 1.00 84.69 96 THR A N 1
ATOM 695 C CA . THR A 1 96 ? -0.576 11.031 3.495 1.00 84.69 96 THR A CA 1
ATOM 696 C C . THR A 1 96 ? 0.255 9.789 3.187 1.00 84.69 96 THR A C 1
ATOM 698 O O . THR A 1 96 ? -0.273 8.709 2.922 1.00 84.69 96 THR A O 1
ATOM 701 N N . ASN A 1 97 ? 1.585 9.942 3.244 1.00 83.12 97 ASN A N 1
ATOM 702 C CA . ASN A 1 97 ? 2.561 8.857 3.068 1.00 83.12 97 ASN A CA 1
ATOM 703 C C . ASN A 1 97 ? 2.368 8.064 1.753 1.00 83.12 97 ASN A C 1
ATOM 705 O O . ASN A 1 97 ? 2.602 6.859 1.671 1.00 83.12 97 ASN A O 1
ATOM 709 N N . LYS A 1 98 ? 1.901 8.747 0.701 1.00 88.50 98 LYS A N 1
ATOM 710 C CA . LYS A 1 98 ? 1.823 8.190 -0.649 1.00 88.50 98 LYS A CA 1
ATOM 711 C C . LYS A 1 98 ? 3.230 7.799 -1.106 1.00 88.50 98 LYS A C 1
ATOM 713 O O . LYS A 1 98 ? 4.158 8.599 -1.016 1.00 88.50 98 LYS A O 1
ATOM 718 N N . ALA A 1 99 ? 3.371 6.587 -1.629 1.00 90.19 99 ALA A N 1
ATOM 719 C CA . ALA A 1 99 ? 4.651 6.092 -2.097 1.00 90.19 99 ALA A CA 1
ATOM 720 C C . ALA A 1 99 ? 5.100 6.834 -3.366 1.00 90.19 99 ALA A C 1
ATOM 722 O O . ALA A 1 99 ? 4.306 7.134 -4.262 1.00 90.19 99 ALA A O 1
ATOM 723 N N . ALA A 1 100 ? 6.397 7.107 -3.443 1.00 91.44 100 ALA A N 1
ATOM 724 C CA . ALA A 1 100 ? 7.067 7.696 -4.587 1.00 91.44 100 ALA A CA 1
ATOM 725 C C . ALA A 1 100 ? 7.936 6.651 -5.297 1.00 91.44 100 ALA A C 1
ATOM 727 O O . ALA A 1 100 ? 8.521 5.759 -4.677 1.00 91.44 100 ALA A O 1
ATOM 728 N N . LEU A 1 101 ? 8.017 6.789 -6.619 1.00 90.75 101 LEU A N 1
ATOM 729 C CA . LEU A 1 101 ? 8.856 5.979 -7.492 1.00 90.75 101 LEU A CA 1
ATOM 730 C C . LEU A 1 101 ? 10.241 6.625 -7.593 1.00 90.75 101 LEU A C 1
ATOM 732 O O . LEU A 1 101 ? 10.352 7.760 -8.054 1.00 90.75 101 LEU A O 1
ATOM 736 N N . VAL A 1 102 ? 11.288 5.903 -7.203 1.00 90.19 102 VAL A N 1
ATOM 737 C CA . VAL A 1 102 ? 12.683 6.317 -7.396 1.00 90.19 102 VAL A CA 1
ATOM 738 C C . VAL A 1 102 ? 13.192 5.656 -8.671 1.00 90.19 102 VAL A C 1
ATOM 740 O O . VAL A 1 102 ? 13.146 4.436 -8.779 1.00 90.19 102 VAL A O 1
ATOM 743 N N . ASN A 1 103 ? 13.625 6.460 -9.647 1.00 86.88 103 ASN A N 1
ATOM 744 C CA . ASN A 1 103 ? 14.097 6.021 -10.971 1.00 86.88 103 ASN A CA 1
ATOM 745 C C . ASN A 1 103 ? 13.153 5.058 -11.725 1.00 86.88 103 ASN A C 1
ATOM 747 O O . ASN A 1 103 ? 13.600 4.214 -12.494 1.00 86.88 103 ASN A O 1
ATOM 751 N N . SER A 1 104 ? 11.839 5.241 -11.553 1.00 86.38 104 SER A N 1
ATOM 752 C CA . SER A 1 104 ? 10.786 4.643 -12.391 1.00 86.38 104 SER A CA 1
ATOM 753 C C . SER A 1 104 ? 10.851 3.108 -12.559 1.00 86.38 104 SER A C 1
ATOM 755 O O . SER A 1 104 ? 10.969 2.634 -13.692 1.00 86.38 104 SER A O 1
ATOM 757 N N . PRO A 1 105 ? 10.727 2.309 -11.476 1.00 88.75 105 PRO A N 1
ATOM 758 C CA . PRO A 1 105 ? 10.557 0.862 -11.595 1.00 88.75 105 PRO A CA 1
ATOM 759 C C . PRO A 1 105 ? 9.302 0.529 -12.417 1.00 88.75 105 PRO A C 1
ATOM 761 O O . PRO A 1 105 ? 8.314 1.272 -12.414 1.00 88.75 105 PRO A O 1
ATOM 764 N N . ALA A 1 106 ? 9.339 -0.593 -13.133 1.00 90.19 106 ALA A N 1
ATOM 765 C CA . ALA A 1 106 ? 8.252 -1.004 -14.012 1.00 90.19 106 ALA A CA 1
ATOM 766 C C . ALA A 1 106 ? 7.042 -1.487 -13.198 1.00 90.19 106 ALA A C 1
ATOM 768 O O . ALA A 1 106 ? 7.200 -2.153 -12.179 1.00 90.19 106 ALA A O 1
ATOM 769 N N . PHE A 1 107 ? 5.823 -1.201 -13.657 1.00 92.69 107 PHE A N 1
ATOM 770 C CA . PHE A 1 107 ? 4.596 -1.692 -13.027 1.00 92.69 107 PHE A CA 1
ATOM 771 C C . PHE A 1 107 ? 3.881 -2.700 -13.925 1.00 92.69 107 PHE A C 1
ATOM 773 O O . PHE A 1 107 ? 3.697 -2.452 -15.117 1.00 92.69 107 PHE A O 1
ATOM 780 N N . ALA A 1 108 ? 3.411 -3.796 -13.333 1.00 93.00 108 ALA A N 1
ATOM 781 C CA . ALA A 1 108 ? 2.532 -4.765 -13.969 1.00 93.00 108 ALA A CA 1
ATOM 782 C C . ALA A 1 108 ? 1.285 -4.984 -13.098 1.00 93.00 108 ALA A C 1
ATOM 784 O O . ALA A 1 108 ? 1.383 -5.370 -11.930 1.00 93.00 108 ALA A O 1
ATOM 785 N N . ALA A 1 109 ? 0.100 -4.748 -13.670 1.00 91.69 109 ALA A N 1
ATOM 786 C CA . ALA A 1 109 ? -1.174 -4.873 -12.964 1.00 91.69 109 ALA A CA 1
ATOM 787 C C . ALA A 1 109 ? -1.326 -6.256 -12.306 1.00 91.69 109 ALA A C 1
ATOM 789 O O . ALA A 1 109 ? -1.033 -7.281 -12.920 1.00 91.69 109 ALA A O 1
ATOM 790 N N . TYR A 1 110 ? -1.768 -6.276 -11.046 1.00 89.25 110 TYR A N 1
ATOM 791 C CA . TYR A 1 110 ? -1.940 -7.458 -10.183 1.00 89.25 110 TYR A CA 1
ATOM 792 C C . TYR A 1 110 ? -0.658 -8.256 -9.851 1.00 89.25 110 TYR A C 1
ATOM 794 O O . TYR A 1 110 ? -0.688 -9.138 -8.991 1.00 89.25 110 TYR A O 1
ATOM 802 N N . VAL A 1 111 ? 0.482 -7.922 -10.461 1.00 87.94 111 VAL A N 1
ATOM 803 C CA . VAL A 1 111 ? 1.807 -8.499 -10.168 1.00 87.94 111 VAL A CA 1
ATOM 804 C C . VAL A 1 111 ? 2.609 -7.573 -9.252 1.00 87.94 111 VAL A C 1
ATOM 806 O O . VAL A 1 111 ? 3.270 -8.046 -8.329 1.00 87.94 111 VAL A O 1
ATOM 809 N N . GLY A 1 112 ? 2.480 -6.259 -9.450 1.00 87.94 112 GLY A N 1
ATOM 810 C CA . GLY A 1 112 ? 3.071 -5.206 -8.633 1.00 87.94 112 GLY A CA 1
ATOM 811 C C . GLY A 1 112 ? 4.174 -4.429 -9.346 1.00 87.94 112 GLY A C 1
ATOM 812 O O . GLY A 1 112 ? 4.130 -4.222 -10.558 1.00 87.94 112 GLY A O 1
ATOM 813 N N . MET A 1 113 ? 5.145 -3.958 -8.568 1.00 87.94 113 MET A N 1
ATOM 814 C CA . MET A 1 113 ? 6.265 -3.141 -9.034 1.00 87.94 113 MET A CA 1
ATOM 815 C C . MET A 1 113 ? 7.533 -3.993 -9.154 1.00 87.94 113 MET A C 1
ATOM 817 O O . MET A 1 113 ? 7.849 -4.760 -8.247 1.00 87.94 113 MET A O 1
ATOM 821 N N . LEU A 1 114 ? 8.267 -3.819 -10.249 1.00 85.88 114 LEU A N 1
ATOM 822 C CA . LEU A 1 114 ? 9.533 -4.473 -10.557 1.00 85.88 114 LEU A CA 1
ATOM 823 C C . LEU A 1 114 ? 10.647 -3.420 -10.593 1.00 85.88 114 LEU A C 1
ATOM 825 O O . LEU A 1 114 ? 10.710 -2.589 -11.501 1.00 85.88 114 LEU A O 1
ATOM 829 N N . GLY A 1 115 ? 11.518 -3.472 -9.592 1.00 82.75 115 GLY A N 1
ATOM 830 C CA . GLY A 1 115 ? 12.734 -2.672 -9.481 1.00 82.75 115 GLY A CA 1
ATOM 831 C C . GLY A 1 115 ? 13.907 -3.547 -9.041 1.00 82.75 115 GLY A C 1
ATOM 832 O O . GLY A 1 115 ? 13.736 -4.746 -8.839 1.00 82.75 115 GLY A O 1
ATOM 833 N N . ASP A 1 116 ? 15.083 -2.949 -8.871 1.00 77.31 116 ASP A N 1
ATOM 834 C CA . ASP A 1 116 ? 16.296 -3.637 -8.398 1.00 77.31 116 ASP A CA 1
ATOM 835 C C . ASP A 1 116 ? 16.482 -3.540 -6.867 1.00 77.31 116 ASP A C 1
ATOM 837 O O . ASP A 1 116 ? 17.432 -4.091 -6.316 1.00 77.31 116 ASP A O 1
ATOM 841 N N . GLY A 1 117 ? 15.610 -2.797 -6.172 1.00 73.88 117 GLY A N 1
ATOM 842 C CA . GLY A 1 117 ? 15.710 -2.543 -4.730 1.00 73.88 117 GLY A CA 1
ATOM 843 C C . GLY A 1 117 ? 16.859 -1.609 -4.320 1.00 73.88 117 GLY A C 1
ATOM 844 O O . GLY A 1 117 ? 17.037 -1.357 -3.130 1.00 73.88 117 GLY A O 1
ATOM 845 N N . ALA A 1 118 ? 17.614 -1.073 -5.282 1.00 77.50 118 ALA A N 1
ATOM 846 C CA . ALA A 1 118 ? 18.785 -0.233 -5.075 1.00 77.50 118 ALA A CA 1
ATOM 847 C C . ALA A 1 118 ? 18.671 1.078 -5.869 1.00 77.50 118 ALA A C 1
ATOM 849 O O . ALA A 1 118 ? 18.371 2.121 -5.286 1.00 77.50 118 ALA A O 1
ATOM 850 N N . SER A 1 119 ? 18.865 1.047 -7.190 1.00 81.94 119 SER A N 1
ATOM 851 C CA . SER A 1 119 ? 18.767 2.240 -8.036 1.00 81.94 119 SER A CA 1
ATOM 852 C C . SER A 1 119 ? 17.325 2.582 -8.421 1.00 81.94 119 SER A C 1
ATOM 854 O O . SER A 1 119 ? 16.995 3.764 -8.463 1.00 81.94 119 SER A O 1
ATOM 856 N N . ALA A 1 120 ? 16.455 1.589 -8.619 1.00 81.94 120 ALA A N 1
ATOM 857 C CA . ALA A 1 120 ? 15.043 1.724 -8.960 1.00 81.94 120 ALA A CA 1
ATOM 858 C C . ALA A 1 120 ? 14.165 1.019 -7.912 1.00 81.94 120 ALA A C 1
ATOM 860 O O . ALA A 1 120 ? 14.105 -0.210 -7.840 1.00 81.94 120 ALA A O 1
ATOM 861 N N . HIS A 1 121 ? 13.475 1.801 -7.080 1.00 84.19 121 HIS A N 1
ATOM 862 C CA . HIS A 1 121 ? 12.727 1.292 -5.926 1.00 84.19 121 HIS A CA 1
ATOM 863 C C . HIS A 1 121 ? 11.529 2.185 -5.560 1.00 84.19 121 HIS A C 1
ATOM 865 O O . HIS A 1 121 ? 11.289 3.230 -6.169 1.00 84.19 121 HIS A O 1
ATOM 871 N N . LEU A 1 122 ? 10.759 1.766 -4.553 1.00 90.00 122 LEU A N 1
ATOM 872 C CA . LEU A 1 122 ? 9.691 2.566 -3.950 1.00 90.00 122 LEU A CA 1
ATOM 873 C C . LEU A 1 122 ? 10.152 3.125 -2.611 1.00 90.00 122 LEU A C 1
ATOM 875 O O . LEU A 1 122 ? 10.685 2.385 -1.788 1.00 90.00 122 LEU A O 1
ATOM 879 N N . THR A 1 123 ? 9.865 4.397 -2.359 1.00 88.94 123 THR A N 1
ATOM 880 C CA . THR A 1 123 ? 9.952 4.977 -1.016 1.00 88.94 123 THR A CA 1
ATOM 881 C C . THR A 1 123 ? 8.565 5.403 -0.562 1.00 88.94 123 THR A C 1
ATOM 883 O O . THR A 1 123 ? 7.840 6.063 -1.299 1.00 88.94 123 THR A O 1
ATOM 886 N N . THR A 1 124 ? 8.158 5.011 0.642 1.00 85.75 124 THR A N 1
ATOM 887 C CA . THR A 1 124 ? 6.849 5.378 1.210 1.00 85.75 124 THR A CA 1
ATOM 888 C C . THR A 1 124 ? 6.834 6.788 1.798 1.00 85.75 124 THR A C 1
ATOM 890 O O . THR A 1 124 ? 5.768 7.302 2.124 1.00 85.75 124 THR A O 1
ATOM 893 N N . GLY A 1 125 ? 8.011 7.396 1.999 1.00 80.75 125 GLY A N 1
ATOM 894 C CA . GLY A 1 125 ? 8.156 8.636 2.766 1.00 80.75 125 GLY A CA 1
ATOM 895 C C . GLY A 1 125 ? 7.726 8.515 4.235 1.00 80.75 125 GLY A C 1
ATOM 896 O O . GLY A 1 125 ? 7.613 9.533 4.911 1.00 80.75 125 GLY A O 1
ATOM 897 N N . PHE A 1 126 ? 7.460 7.300 4.731 1.00 82.56 126 PHE A N 1
ATOM 898 C CA . PHE A 1 126 ? 6.982 7.079 6.091 1.00 82.56 126 PHE A CA 1
ATOM 899 C C . PHE A 1 126 ? 8.098 7.338 7.105 1.00 82.56 126 PHE A C 1
ATOM 901 O O . PHE A 1 126 ? 9.067 6.583 7.191 1.00 82.56 126 PHE A O 1
ATOM 908 N N . ASP A 1 127 ? 7.929 8.393 7.895 1.00 78.44 127 ASP A N 1
ATOM 909 C CA . ASP A 1 127 ? 8.792 8.711 9.025 1.00 78.44 127 ASP A CA 1
ATOM 910 C C . ASP A 1 127 ? 8.209 8.105 10.319 1.00 78.44 127 ASP A C 1
ATOM 912 O O . ASP A 1 127 ? 7.146 8.545 10.763 1.00 78.44 127 ASP A O 1
ATOM 916 N N . PRO A 1 128 ? 8.872 7.131 10.972 1.00 74.75 128 PRO A N 1
ATOM 917 C CA . PRO A 1 128 ? 8.398 6.555 12.230 1.00 74.75 128 PRO A CA 1
ATOM 918 C C . PRO A 1 128 ? 8.500 7.510 13.435 1.00 74.75 128 PRO A C 1
ATOM 920 O O . PRO A 1 128 ? 8.024 7.156 14.509 1.00 74.75 128 PRO A O 1
ATOM 923 N N . ILE A 1 129 ? 9.110 8.694 13.297 1.00 74.62 129 ILE A N 1
ATOM 924 C CA . ILE A 1 129 ? 9.159 9.728 14.344 1.00 74.62 129 ILE A CA 1
ATOM 925 C C . ILE A 1 129 ? 7.927 10.640 14.268 1.00 74.62 129 ILE A C 1
ATOM 927 O O . ILE A 1 129 ? 7.352 10.974 15.300 1.00 74.62 129 ILE A O 1
ATOM 931 N N . ASN A 1 130 ? 7.516 11.035 13.057 1.00 71.31 130 ASN A N 1
ATOM 932 C CA . ASN A 1 130 ? 6.462 12.040 12.840 1.00 71.31 130 ASN A CA 1
ATOM 933 C C . ASN A 1 130 ? 5.156 11.480 12.235 1.00 71.31 130 ASN A C 1
ATOM 935 O O . ASN A 1 130 ? 4.109 12.118 12.333 1.00 71.31 130 ASN A O 1
ATOM 939 N N . GLY A 1 131 ? 5.203 10.310 11.592 1.00 66.25 131 GLY A N 1
ATOM 940 C CA . GLY A 1 131 ? 4.081 9.670 10.891 1.00 66.25 131 GLY A CA 1
ATOM 941 C C . GLY A 1 131 ? 3.486 8.445 11.595 1.00 66.25 131 GLY A C 1
ATOM 942 O O . GLY A 1 131 ? 2.413 7.987 11.200 1.00 66.25 131 GLY A O 1
ATOM 943 N N . ALA A 1 132 ? 4.145 7.926 12.632 1.00 69.62 132 ALA A N 1
ATOM 944 C CA . ALA A 1 132 ? 3.626 6.864 13.489 1.00 69.62 132 ALA A CA 1
ATOM 945 C C . ALA A 1 132 ? 2.725 7.443 14.591 1.00 69.62 132 ALA A C 1
ATOM 947 O O . ALA A 1 132 ? 3.189 8.206 15.436 1.00 69.62 132 ALA A O 1
ATOM 948 N N . GLN A 1 133 ? 1.450 7.050 14.625 1.00 74.25 133 GLN A N 1
ATOM 949 C CA . GLN A 1 133 ? 0.552 7.359 15.750 1.00 74.25 133 GLN A CA 1
ATOM 950 C C . GLN A 1 133 ? 0.357 6.159 16.684 1.00 74.25 133 GLN A C 1
ATOM 952 O O . GLN A 1 133 ? -0.095 6.325 17.816 1.00 74.25 133 GLN A O 1
ATOM 957 N N . ARG A 1 134 ? 0.680 4.948 16.215 1.00 78.50 134 ARG A N 1
ATOM 958 C CA . ARG A 1 134 ? 0.428 3.678 16.909 1.00 78.50 134 ARG A CA 1
ATOM 959 C C . ARG A 1 134 ? 1.659 2.781 16.974 1.00 78.50 134 ARG A C 1
ATOM 961 O O . ARG A 1 134 ? 1.745 1.946 17.872 1.00 78.50 134 ARG A O 1
ATOM 968 N N . PHE A 1 135 ? 2.616 2.945 16.060 1.00 74.75 135 PHE A N 1
ATOM 969 C CA . PHE A 1 135 ? 3.917 2.285 16.166 1.00 74.75 135 PHE A CA 1
ATOM 970 C C . PHE A 1 135 ? 4.747 2.900 17.308 1.00 74.75 135 PHE A C 1
ATOM 972 O O . PHE A 1 135 ? 5.200 4.040 17.230 1.00 74.75 135 PHE A O 1
ATOM 979 N N . GLY A 1 136 ? 4.940 2.136 18.386 1.00 76.44 136 GLY A N 1
ATOM 980 C CA . GLY A 1 136 ? 5.768 2.522 19.529 1.00 76.44 136 GLY A CA 1
ATOM 981 C C . GLY A 1 136 ? 7.221 2.068 19.374 1.00 76.44 136 GLY A C 1
ATOM 982 O O . GLY A 1 136 ? 7.479 0.933 18.971 1.00 76.44 136 GLY A O 1
ATOM 983 N N . ARG A 1 137 ? 8.169 2.934 19.758 1.00 73.81 137 ARG A N 1
ATOM 984 C CA . ARG A 1 137 ? 9.625 2.728 19.623 1.00 73.81 137 ARG A CA 1
ATOM 985 C C . ARG A 1 137 ? 10.119 1.354 20.094 1.00 73.81 137 ARG A C 1
ATOM 987 O O . ARG A 1 137 ? 10.905 0.725 19.395 1.00 73.81 137 ARG A O 1
ATOM 994 N N . ASP A 1 138 ? 9.646 0.895 21.251 1.00 79.12 138 ASP A N 1
ATOM 995 C CA . ASP A 1 138 ? 10.089 -0.356 21.881 1.00 79.12 138 ASP A CA 1
ATOM 996 C C . ASP A 1 138 ? 9.050 -1.492 21.700 1.00 79.12 138 ASP A C 1
ATOM 998 O O . ASP A 1 138 ? 8.945 -2.408 22.513 1.00 79.12 138 ASP A O 1
ATOM 1002 N N . SER A 1 139 ? 8.211 -1.420 20.658 1.00 76.94 139 SER A N 1
ATOM 1003 C CA . SER A 1 139 ? 7.134 -2.390 20.380 1.00 76.94 139 SER A CA 1
ATOM 1004 C C . SER A 1 139 ? 6.946 -2.651 18.880 1.00 76.94 139 SER A C 1
ATOM 1006 O O . SER A 1 139 ? 5.827 -2.755 18.379 1.00 76.94 139 SER A O 1
ATOM 1008 N N . GLY A 1 140 ? 8.062 -2.771 18.159 1.00 74.94 140 GLY A N 1
ATOM 1009 C CA . GLY A 1 140 ? 8.090 -3.155 16.751 1.0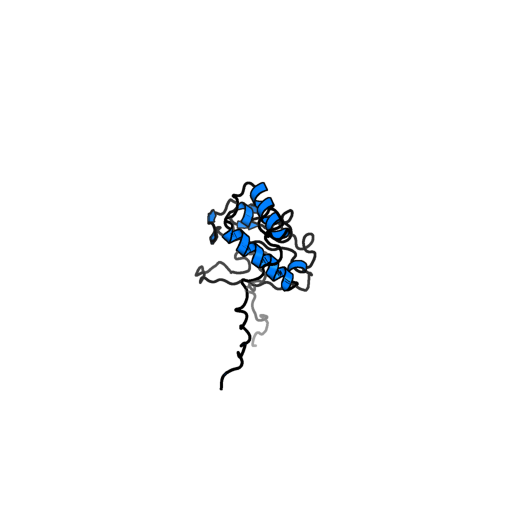0 74.94 140 GLY A CA 1
ATOM 1010 C C . GLY A 1 140 ? 8.404 -4.638 16.552 1.00 74.94 140 GLY A C 1
ATOM 1011 O O . GLY A 1 140 ? 9.318 -5.180 17.170 1.00 74.94 140 GLY A O 1
ATOM 1012 N N . HIS A 1 141 ? 7.692 -5.273 15.626 1.00 80.44 141 HIS A N 1
ATOM 1013 C CA . HIS A 1 141 ? 8.143 -6.491 14.960 1.00 80.44 141 HIS A CA 1
ATOM 1014 C C . HIS A 1 141 ? 8.103 -6.250 13.451 1.00 80.44 141 HIS A C 1
ATOM 1016 O O . HIS A 1 141 ? 7.341 -5.414 12.966 1.00 80.44 141 HIS A O 1
ATOM 1022 N N . PHE A 1 142 ? 8.931 -6.977 12.715 1.00 81.44 142 PHE A N 1
ATOM 1023 C CA . PHE A 1 142 ? 8.953 -6.959 11.261 1.00 81.44 142 PHE A CA 1
ATOM 1024 C C . PHE A 1 142 ? 8.933 -8.405 10.769 1.00 81.44 142 PHE A C 1
ATOM 1026 O O . PHE A 1 142 ? 9.428 -9.312 11.439 1.00 81.44 142 PHE A O 1
ATOM 1033 N N . GLY A 1 143 ? 8.355 -8.617 9.597 1.00 83.50 143 GLY A N 1
ATOM 1034 C CA . GLY A 1 143 ? 8.288 -9.919 8.959 1.00 83.50 143 GLY A CA 1
ATOM 1035 C C . GLY A 1 143 ? 8.053 -9.737 7.471 1.00 83.50 143 GLY A C 1
ATOM 1036 O O . GLY A 1 143 ? 7.443 -8.757 7.047 1.00 83.50 143 GLY A O 1
ATOM 1037 N N . ALA A 1 144 ? 8.551 -10.681 6.690 1.00 82.25 144 ALA A N 1
ATOM 1038 C CA . ALA A 1 144 ? 8.310 -10.773 5.263 1.00 82.25 144 ALA A CA 1
ATOM 1039 C C . ALA A 1 144 ? 8.087 -12.241 4.915 1.00 82.25 144 ALA A C 1
ATOM 1041 O O . ALA A 1 144 ? 8.581 -13.138 5.602 1.00 82.25 144 ALA A O 1
ATOM 1042 N N . TRP A 1 145 ? 7.327 -12.464 3.854 1.00 80.38 145 TRP A N 1
ATOM 1043 C CA . TRP A 1 145 ? 7.036 -13.781 3.322 1.00 80.38 145 TRP A CA 1
ATOM 1044 C C . TRP A 1 145 ? 7.268 -13.736 1.818 1.00 80.38 145 TRP A C 1
ATOM 1046 O O . TRP A 1 145 ? 6.690 -12.884 1.141 1.00 80.38 145 TRP A O 1
ATOM 1056 N N . ASP A 1 146 ? 8.089 -14.651 1.313 1.00 74.00 146 ASP A N 1
ATOM 1057 C CA . ASP A 1 146 ? 8.240 -14.886 -0.119 1.00 74.00 146 ASP A CA 1
ATOM 1058 C C . ASP A 1 146 ? 7.511 -16.182 -0.499 1.00 74.00 146 ASP A C 1
ATOM 1060 O O . ASP A 1 146 ? 7.465 -17.146 0.265 1.00 74.00 146 ASP A O 1
ATOM 1064 N N . VAL A 1 147 ? 6.888 -16.176 -1.673 1.00 70.31 147 VAL A N 1
ATOM 1065 C CA . VAL A 1 147 ? 6.188 -17.329 -2.267 1.00 70.31 147 VAL A CA 1
ATOM 1066 C C . VAL A 1 147 ? 7.063 -17.992 -3.338 1.00 70.31 147 VAL A C 1
ATOM 1068 O O . VAL A 1 147 ? 6.829 -19.137 -3.718 1.00 70.31 147 VAL A O 1
ATOM 1071 N N . THR A 1 148 ? 8.075 -17.274 -3.819 1.00 68.94 148 THR A N 1
ATOM 1072 C CA . THR A 1 148 ? 9.075 -17.725 -4.782 1.00 68.94 148 THR A CA 1
ATOM 1073 C C . THR A 1 148 ? 10.416 -17.918 -4.086 1.00 68.94 148 THR A C 1
ATOM 1075 O O . THR A 1 148 ? 10.760 -17.179 -3.173 1.00 68.94 148 THR A O 1
ATOM 1078 N N . ASP A 1 149 ? 11.195 -18.909 -4.511 1.00 60.16 149 ASP A N 1
ATOM 1079 C CA . ASP A 1 149 ? 12.577 -19.031 -4.049 1.00 60.16 149 ASP A CA 1
ATOM 1080 C C . ASP A 1 149 ? 13.429 -17.992 -4.796 1.00 60.16 149 ASP A C 1
ATOM 1082 O O . ASP A 1 149 ? 13.770 -18.187 -5.967 1.00 60.16 149 ASP A O 1
ATOM 1086 N N . MET A 1 150 ? 13.715 -16.848 -4.160 1.00 53.19 150 MET A N 1
ATOM 1087 C CA . MET A 1 150 ? 14.679 -15.874 -4.680 1.00 53.19 150 MET A CA 1
ATOM 1088 C C . MET A 1 150 ? 16.095 -16.459 -4.605 1.00 53.19 150 MET A C 1
ATOM 1090 O O . MET A 1 150 ? 16.885 -16.153 -3.712 1.00 53.19 150 MET A O 1
ATOM 1094 N N . ALA A 1 151 ? 16.435 -17.266 -5.610 1.00 46.34 151 ALA A N 1
ATOM 1095 C CA . ALA A 1 151 ? 17.760 -17.832 -5.837 1.00 46.34 151 ALA A CA 1
ATOM 1096 C C . ALA A 1 151 ? 18.802 -16.783 -6.304 1.00 46.34 151 ALA A C 1
ATOM 1098 O O . ALA A 1 151 ? 19.629 -17.061 -7.172 1.00 46.34 151 ALA A O 1
ATOM 1099 N N . GLU A 1 152 ? 18.796 -15.583 -5.715 1.00 54.19 152 GLU A N 1
ATOM 1100 C CA . GLU A 1 152 ? 19.884 -14.610 -5.827 1.00 54.19 152 GLU A CA 1
ATOM 1101 C C . GLU A 1 152 ? 20.698 -14.564 -4.532 1.00 54.19 152 GLU A C 1
ATOM 1103 O O . GLU A 1 152 ? 20.302 -13.998 -3.509 1.00 54.19 152 GLU A O 1
ATOM 1108 N N . ILE A 1 153 ? 21.902 -15.132 -4.605 1.00 51.06 153 ILE A N 1
ATOM 1109 C CA . ILE A 1 153 ? 22.913 -15.057 -3.550 1.00 51.06 153 ILE A CA 1
ATOM 1110 C C . ILE A 1 153 ? 23.384 -13.599 -3.424 1.00 51.06 153 ILE A C 1
ATOM 1112 O O . ILE A 1 153 ? 24.350 -13.187 -4.062 1.00 51.06 153 ILE A O 1
ATOM 1116 N N . GLY A 1 154 ? 22.712 -12.812 -2.583 1.00 56.59 154 GLY A N 1
ATOM 1117 C CA . GLY A 1 154 ? 23.103 -11.427 -2.300 1.00 56.59 154 GLY A CA 1
ATOM 1118 C C . GLY A 1 154 ? 21.984 -10.515 -1.801 1.00 56.59 154 GLY A C 1
ATOM 1119 O O . GLY A 1 154 ? 22.283 -9.562 -1.082 1.00 56.59 154 GLY A O 1
ATOM 1120 N N . SER A 1 155 ? 20.726 -10.831 -2.116 1.00 60.38 155 SER A N 1
ATOM 1121 C CA . SER A 1 155 ? 19.564 -9.970 -1.860 1.00 60.38 155 SER A CA 1
ATOM 1122 C C . SER A 1 155 ? 18.756 -10.482 -0.655 1.00 60.38 155 SER A C 1
ATOM 1124 O O . SER A 1 155 ? 17.936 -11.385 -0.814 1.00 60.38 155 SER A O 1
ATOM 1126 N N . PRO A 1 156 ? 18.977 -9.980 0.579 1.00 65.44 156 PRO A N 1
ATOM 1127 C CA . PRO A 1 156 ? 18.199 -10.423 1.731 1.00 65.44 156 PRO A CA 1
ATOM 1128 C C . PRO A 1 156 ? 16.750 -9.928 1.624 1.00 65.44 156 PRO A C 1
ATOM 1130 O O . PRO A 1 156 ? 16.520 -8.736 1.439 1.00 65.44 156 PRO A O 1
ATOM 1133 N N . LEU A 1 157 ? 15.776 -10.820 1.844 1.00 71.50 157 LEU A N 1
ATOM 1134 C CA . LEU A 1 157 ? 14.343 -10.479 1.867 1.00 71.50 157 LEU A CA 1
ATOM 1135 C C . LEU A 1 157 ? 14.015 -9.349 2.868 1.00 71.50 157 LEU A C 1
ATOM 1137 O O . LEU A 1 157 ? 13.053 -8.607 2.684 1.00 71.50 157 LEU A O 1
ATOM 1141 N N . ILE A 1 158 ? 14.818 -9.216 3.931 1.00 73.06 158 ILE A N 1
ATOM 1142 C CA . ILE A 1 158 ? 14.761 -8.101 4.880 1.00 73.06 158 ILE A CA 1
ATOM 1143 C C . ILE A 1 158 ? 16.183 -7.680 5.262 1.00 73.06 158 ILE A C 1
ATOM 1145 O O . ILE A 1 158 ? 16.969 -8.496 5.747 1.00 73.06 158 ILE A O 1
ATOM 1149 N N . GLY A 1 159 ? 16.492 -6.393 5.105 1.00 67.31 159 GLY A N 1
ATOM 1150 C CA . GLY A 1 159 ? 17.796 -5.804 5.417 1.00 67.31 159 GLY A CA 1
ATOM 1151 C C . GLY A 1 159 ? 18.507 -5.266 4.175 1.00 67.31 159 GLY A C 1
ATOM 1152 O O . GLY A 1 159 ? 17.940 -5.228 3.090 1.00 67.31 159 GLY A O 1
ATOM 1153 N N . GLY A 1 160 ? 19.753 -4.820 4.346 1.00 60.50 160 GLY A N 1
ATOM 1154 C CA . GLY A 1 160 ? 20.558 -4.235 3.271 1.00 60.50 160 GLY A CA 1
ATOM 1155 C C . GLY A 1 160 ? 21.751 -5.108 2.885 1.00 60.50 160 GLY A C 1
ATOM 1156 O O . GLY A 1 160 ? 22.451 -5.634 3.754 1.00 60.50 160 GLY A O 1
ATOM 1157 N N . ALA A 1 161 ? 22.021 -5.225 1.583 1.00 54.88 161 ALA A N 1
ATOM 1158 C CA . ALA A 1 161 ? 23.260 -5.817 1.072 1.00 54.88 161 ALA A CA 1
ATOM 1159 C C . ALA A 1 161 ? 24.450 -4.835 1.147 1.00 54.88 161 ALA A C 1
ATOM 1161 O O . ALA A 1 161 ? 25.582 -5.249 1.412 1.00 54.88 161 ALA A O 1
ATOM 1162 N N . ALA A 1 162 ? 24.184 -3.536 0.963 1.00 53.09 162 ALA A N 1
ATOM 1163 C CA . ALA A 1 162 ? 25.167 -2.465 1.089 1.00 53.09 162 ALA A CA 1
ATOM 1164 C C . ALA A 1 162 ? 25.497 -2.174 2.563 1.00 53.09 162 ALA A C 1
ATOM 1166 O O . ALA A 1 162 ? 24.631 -2.189 3.440 1.00 53.09 162 ALA A O 1
ATOM 1167 N N . ALA A 1 163 ? 26.776 -1.930 2.840 1.00 51.19 163 ALA A N 1
ATOM 1168 C CA . ALA A 1 163 ? 27.271 -1.715 4.189 1.00 51.19 163 ALA A CA 1
ATOM 1169 C C . ALA A 1 163 ? 27.013 -0.278 4.660 1.00 51.19 163 ALA A C 1
ATOM 1171 O O . ALA A 1 163 ? 27.861 0.573 4.462 1.00 51.19 163 ALA A O 1
ATOM 1172 N N . GLU A 1 164 ? 25.871 -0.051 5.308 1.00 50.53 164 GLU A N 1
ATOM 1173 C CA . GLU A 1 164 ? 25.638 0.923 6.389 1.00 50.53 164 GLU A CA 1
ATOM 1174 C C . GLU A 1 164 ? 24.190 0.716 6.881 1.00 50.53 164 GLU A C 1
ATOM 1176 O O . GLU A 1 164 ? 23.278 0.540 6.082 1.00 50.53 164 GLU A O 1
ATOM 1181 N N . ASN A 1 165 ? 23.970 0.641 8.201 1.00 50.72 165 ASN A N 1
ATOM 1182 C CA . ASN A 1 165 ? 22.670 0.307 8.825 1.00 50.72 165 ASN A CA 1
ATOM 1183 C C . ASN A 1 165 ? 22.060 -1.071 8.484 1.00 50.72 165 ASN A C 1
ATOM 1185 O O . ASN A 1 165 ? 20.843 -1.214 8.363 1.00 50.72 165 ASN A O 1
ATOM 1189 N N . ASN A 1 166 ? 22.875 -2.130 8.429 1.00 50.09 166 ASN A N 1
ATOM 1190 C CA . ASN A 1 166 ? 22.325 -3.488 8.422 1.00 50.09 166 ASN A CA 1
ATOM 1191 C C . ASN A 1 166 ? 21.773 -3.861 9.815 1.00 50.09 166 ASN A C 1
ATOM 1193 O O . ASN A 1 166 ? 22.512 -3.809 10.804 1.00 50.09 166 ASN A O 1
ATOM 1197 N N . LEU A 1 167 ? 20.492 -4.246 9.883 1.00 59.22 167 LEU A N 1
ATOM 1198 C CA . LEU A 1 167 ? 19.765 -4.570 11.122 1.00 59.22 167 LEU A CA 1
ATOM 1199 C C . LEU A 1 167 ? 20.456 -5.679 11.927 1.00 59.22 167 LEU A C 1
ATOM 1201 O O . LEU A 1 167 ? 20.545 -5.615 13.152 1.00 59.22 167 LEU A O 1
ATOM 1205 N N . PHE A 1 168 ? 21.029 -6.648 11.215 1.00 55.97 168 PHE A N 1
ATOM 1206 C CA . PHE A 1 168 ? 22.003 -7.578 11.760 1.00 55.97 168 PHE A CA 1
ATOM 1207 C C . PHE A 1 168 ? 23.383 -7.168 11.253 1.00 55.97 168 PHE A C 1
ATOM 1209 O O . PHE A 1 168 ? 23.729 -7.384 10.090 1.00 55.97 168 PHE A O 1
ATOM 1216 N N . ARG A 1 169 ? 24.201 -6.574 12.128 1.00 50.84 169 ARG A N 1
ATOM 1217 C CA . ARG A 1 169 ? 25.607 -6.311 11.802 1.00 50.84 169 ARG A CA 1
ATOM 1218 C C . ARG A 1 169 ? 26.280 -7.639 11.451 1.00 50.84 169 ARG A C 1
ATOM 1220 O O . ARG A 1 169 ? 26.393 -8.513 12.313 1.00 50.84 169 ARG A O 1
ATOM 1227 N N . LYS A 1 170 ? 26.813 -7.764 10.228 1.00 50.72 170 LYS A N 1
ATOM 1228 C CA . LYS A 1 170 ? 27.890 -8.731 9.963 1.00 50.72 170 LYS A CA 1
ATOM 1229 C C . LYS A 1 170 ? 28.958 -8.484 11.031 1.00 50.72 170 LYS A C 1
ATOM 1231 O O . LYS A 1 170 ? 29.406 -7.345 11.175 1.00 50.72 170 LYS A O 1
ATOM 1236 N N . ARG A 1 171 ? 29.345 -9.507 11.804 1.00 54.44 171 ARG A N 1
ATOM 1237 C CA . ARG A 1 171 ? 30.493 -9.366 12.712 1.00 54.44 171 ARG A CA 1
ATOM 1238 C C . ARG A 1 171 ? 31.684 -8.940 11.854 1.00 54.44 171 ARG A C 1
ATOM 1240 O O . ARG A 1 171 ? 32.023 -9.651 10.910 1.00 54.44 171 ARG A O 1
ATOM 1247 N N . GLN A 1 172 ? 32.314 -7.809 12.171 1.00 52.22 172 GLN A N 1
ATOM 1248 C CA . GLN A 1 172 ? 33.665 -7.567 11.669 1.00 52.22 172 GLN A CA 1
ATOM 1249 C C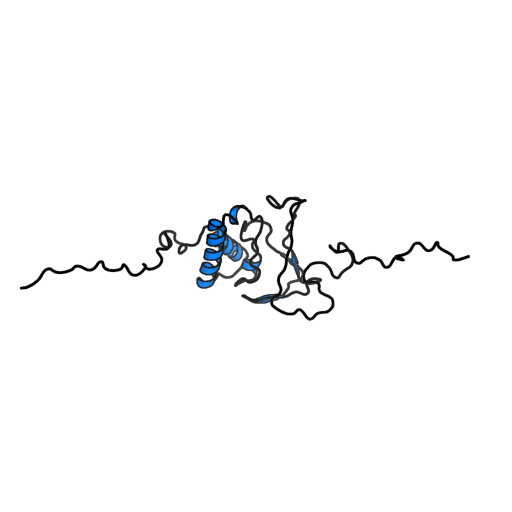 . GLN A 1 172 ? 34.537 -8.740 12.123 1.00 52.22 172 GLN A C 1
ATOM 1251 O O . GLN A 1 172 ? 34.409 -9.203 13.260 1.00 52.22 172 GLN A O 1
ATOM 1256 N N . ALA A 1 173 ? 35.390 -9.234 11.228 1.00 53.16 173 ALA A N 1
ATOM 1257 C CA . ALA A 1 173 ? 36.291 -10.346 11.502 1.00 53.16 173 ALA A CA 1
ATOM 1258 C C . ALA A 1 173 ? 37.448 -9.895 12.414 1.00 53.16 173 ALA A C 1
ATOM 1260 O O . ALA A 1 173 ? 38.590 -9.767 11.985 1.00 53.16 173 ALA A O 1
ATOM 1261 N N . GLY A 1 174 ? 37.129 -9.611 13.677 1.00 66.31 174 GLY A N 1
ATOM 1262 C CA . GLY A 1 174 ? 38.102 -9.465 14.754 1.00 66.31 174 GLY A CA 1
ATOM 1263 C C . GLY A 1 174 ? 38.445 -10.832 15.359 1.00 66.31 174 GLY A C 1
ATOM 1264 O O . GLY A 1 174 ? 37.594 -11.729 15.351 1.00 66.31 174 GLY A O 1
ATOM 1265 N N . PRO A 1 175 ? 39.666 -11.021 15.890 1.00 60.12 175 PRO A N 1
ATOM 1266 C CA . PRO A 1 175 ? 40.043 -12.270 16.541 1.00 60.12 175 PRO A CA 1
ATOM 1267 C C . PRO A 1 175 ? 39.121 -12.556 17.734 1.00 60.12 175 PRO A C 1
ATOM 1269 O O . PRO A 1 175 ? 38.951 -11.730 18.626 1.00 60.12 175 PRO A O 1
ATOM 1272 N N . ILE A 1 176 ? 38.528 -13.754 17.741 1.00 64.00 176 ILE A N 1
ATOM 1273 C CA . ILE A 1 176 ? 37.583 -14.224 18.775 1.00 64.00 176 ILE A CA 1
ATOM 1274 C C . ILE A 1 176 ? 38.286 -14.457 20.128 1.00 64.00 176 ILE A C 1
ATOM 1276 O O . ILE A 1 176 ? 37.634 -14.550 21.166 1.00 64.00 176 ILE A O 1
ATOM 1280 N N . TRP A 1 177 ? 39.617 -14.515 20.120 1.00 59.22 177 TRP A N 1
ATOM 1281 C CA . TRP A 1 177 ? 40.453 -14.821 21.272 1.00 59.22 177 TRP A CA 1
ATOM 1282 C C . TRP A 1 177 ? 41.400 -13.655 21.562 1.00 59.22 177 TRP A C 1
ATOM 1284 O O . TRP A 1 177 ? 42.061 -13.186 20.630 1.00 59.22 177 TRP A O 1
ATOM 1294 N N . PRO A 1 178 ? 41.521 -13.196 22.823 1.00 54.75 178 PRO A N 1
ATOM 1295 C CA . PRO A 1 178 ? 42.583 -12.275 23.192 1.00 54.75 178 PRO A CA 1
ATOM 1296 C C . PRO A 1 178 ? 43.929 -12.971 22.966 1.00 54.75 178 PRO A C 1
ATOM 1298 O O . PRO A 1 178 ? 44.235 -13.991 23.586 1.00 54.75 178 PRO A O 1
ATOM 1301 N N . SER A 1 179 ? 44.730 -12.424 22.055 1.00 63.69 179 SER A N 1
ATOM 1302 C CA . SER A 1 179 ? 46.078 -12.892 21.730 1.00 63.69 179 SER A CA 1
ATOM 1303 C C . SER A 1 179 ? 47.033 -12.593 22.891 1.00 63.69 179 SER A C 1
ATOM 1305 O O . SER A 1 179 ? 47.773 -11.612 22.858 1.00 63.69 179 SER A O 1
ATOM 1307 N N . GLY A 1 180 ? 46.950 -13.401 23.950 1.00 58.91 180 GLY A N 1
ATOM 1308 C CA . GLY A 1 180 ? 47.596 -13.121 25.235 1.00 58.91 180 GLY A CA 1
ATOM 1309 C C . GLY A 1 180 ? 47.850 -14.336 26.130 1.00 58.91 180 GLY A C 1
ATOM 1310 O O . GLY A 1 180 ? 48.170 -14.147 27.298 1.00 58.91 180 GLY A O 1
ATOM 1311 N N . LEU A 1 181 ? 47.736 -15.565 25.612 1.00 55.62 181 LEU A N 1
ATOM 1312 C CA . LEU A 1 181 ? 48.216 -16.766 26.303 1.00 55.62 181 LEU A CA 1
ATOM 1313 C C . LEU A 1 181 ? 49.338 -17.421 25.487 1.00 55.62 181 LEU A C 1
ATOM 1315 O O . LEU A 1 181 ? 49.129 -18.394 24.765 1.00 55.62 181 LEU A O 1
ATOM 1319 N N . ALA A 1 182 ? 50.535 -16.843 25.579 1.00 52.66 182 ALA A N 1
ATOM 1320 C CA . ALA A 1 182 ? 51.742 -17.544 25.169 1.00 52.66 182 ALA A CA 1
ATOM 1321 C C . ALA A 1 182 ? 51.976 -18.697 26.155 1.00 52.66 182 ALA A C 1
ATOM 1323 O O . ALA A 1 182 ? 52.126 -18.460 27.353 1.00 52.66 182 ALA A O 1
ATOM 1324 N N . LEU A 1 183 ? 51.982 -19.933 25.653 1.00 52.59 183 LEU A N 1
ATOM 1325 C CA . LEU A 1 183 ? 52.443 -21.091 26.413 1.00 52.59 183 LEU A CA 1
ATOM 1326 C C . LEU A 1 183 ? 53.972 -21.013 26.503 1.00 52.59 183 LEU A C 1
ATOM 1328 O O . LEU A 1 183 ? 54.663 -21.329 25.533 1.00 52.59 183 LEU A O 1
ATOM 1332 N N . GLY A 1 184 ? 54.459 -20.534 27.647 1.00 50.41 184 GLY A N 1
ATOM 1333 C CA . GLY A 1 184 ? 55.831 -20.718 28.125 1.00 50.41 184 GLY A CA 1
ATOM 1334 C C . GLY A 1 184 ? 55.873 -21.811 29.183 1.00 50.41 184 GLY A C 1
ATOM 1335 O O . GLY A 1 184 ? 54.872 -21.914 29.928 1.00 50.41 184 GLY A O 1
#

Organism: NCBI:txid1122214

Radius of gyration: 26.15 Å; chains: 1; bounding box: 116×54×42 Å